Protein 6GZ0 (pdb70)

Nearest PDB structures (foldseek):
  6gz0-assembly1_A-2  TM=1.005E+00  e=2.098E-45  Escherichia coli K-12
  6gz1-assembly1_A-2  TM=9.541E-01  e=2.716E-40  Escherichia coli K-12
  6gz2-assembly1_A-2  TM=9.382E-01  e=2.750E-37  Escherichia coli K-12
  3oxn-assembly1_D  TM=7.421E-01  e=8.780E-12  Vibrio parahaemolyticus
  3oxn-assembly2_C  TM=7.406E-01  e=4.718E-11  Vibrio parahaemolyticus

Solvent-accessible surface area: 10429 Å² total; per-residue (Å²): 116,54,0,72,3,7,0,16,30,3,1,43,57,66,8,29,60,76,0,102,68,65,0,99,135,81,16,93,125,39,102,14,112,49,153,45,62,49,159,177,94,54,18,41,1,6,0,0,18,54,51,56,186,94,38,46,47,91,4,59,153,21,75,0,0,0,0,0,13,138,110,8,71,101,4,163,18,102,28,132,108,148,49,0,47,103,33,96,0,1,1,1,19,34,140,67,114,31,0,11,2,69,31,0,6,87,63,117,118,50,77,78,6,27,65,58,88,4,123,27,3,66,45,0,0,38,33,0,27,139,53,116,22,0,0,5,0,0,68,51,0,0,95,125,58,22,162,88,39,103,13,32,37,14,71,8,43,18,180,76,69,47,23,26,0,55,0,10,32,47,103,84,76,42,231,38,190,26,13,105,77,0,31,125,34,0,49,61,19,10,132,241

Sequence (192 aa):
RVFHLCVCCSPLDSILTSQIYNHIEQIAPNNIHVVMMFKSSSLNYQETEFVISYEDFHFTSVPLFKDEMVLVASKNHPTIKGPLLKHDVYNEQHAAVSLDRFASFSQPWYDTVDKQASIAYQGMAMMSVLSVVSQTHLVAIAPRWLAEEFAESLELQVLPLPLKQQNSRTCYLSSWHEAAGRDKGHQWMEEEQLVSICKR

Foldseek 3Di:
DEAEEAEAPPSCVPQVCLVVVVCCPPPVVYHYHYDHADPPFQRYKYKDLDDPDQPKDWQDKFFKWKKAALVQPPDDADDAQVCPLVAAAEAADCPGDPGVQPVQQPDPSSVVSYPYHDHGVVVRLLVRLVDGHMYMGTPVVCVVCCVVSRMDIHHNNDPPGMTIIIMHGDPDPDDDVVSVVVVVVSSVSSND

Organism: Escherichia coli (strain K12) (NCBI:txid83333)

B-factor: mean 32.69, std 16.87, range [12.58, 122.95]

InterPro domains:
  IPR000847 LysR, HTH, N-terminal domain [PF00126] (24-81)
  IPR000847 LysR, HTH, N-terminal domain [PR00039] (39-50)
  IPR000847 LysR, HTH, N-terminal domain [PR00039] (50-60)
  IPR000847 LysR, HTH, N-terminal domain [PR00039] (60-71)
  IPR000847 LysR, HTH, N-terminal domain [PS50931] (22-79)
  IPR005119 LysR, substrate-binding [PF03466] (132-309)
  IPR036388 Winged helix-like DNA-binding domain superfamily [G3DSA:1.10.10.10] (15-101)
  IPR036390 Winged helix DNA-binding domain superfamily [SSF46785] (19-98)
  IPR050389 LysR-type Transcriptional Regulators [PTHR30118] (16-313)

Radius of gyration: 18.2 Å; Cα contacts (8 Å, |Δi|>4): 366; chains: 1; bounding box: 45×36×48 Å

Secondary structure (DSSP, 8-state):
-EEEEEE-TTGGGTHHHHHHHHHHHH-TTSEEEEESS---GGGEEEEESS------EEEEEEEEEEEEETT-SS--SPPPGGGGGGS-EEEE-TTSTT-TTGGG--SHHHHTTEEEEESSHHHHHHHHHHSS-BEEEEHHHHHHHHHHHTEEEEE--SS--EEEEEEEE---SS--HHHHHHHHHHHHHHH-

Structure (mmCIF, N/CA/C/O backbone):
data_6GZ0
#
_entry.id   6GZ0
#
_cell.length_a   63.620
_cell.length_b   61.220
_cell.length_c   56.540
_cell.angle_alpha   90.00
_cell.angle_beta   106.24
_cell.angle_gamma   90.00
#
_symmetry.space_group_name_H-M   'C 1 2 1'
#
loop_
_entity.id
_entity.type
_entity.pdbx_description
1 polymer 'HTH-type transcriptional regulator LeuO'
2 non-polymer 'SULFATE ION'
3 non-polymer 'CHLORIDE ION'
4 water water
#
loop_
_atom_site.group_PDB
_atom_site.id
_atom_site.type_symbol
_atom_site.label_atom_id
_atom_site.label_alt_id
_atom_site.label_comp_id
_atom_site.label_asym_id
_atom_site.label_entity_id
_atom_site.label_seq_id
_atom_site.pdbx_PDB_ins_code
_atom_site.Cartn_x
_atom_site.Cartn_y
_atom_site.Cartn_z
_atom_site.occupancy
_atom_site.B_iso_or_equiv
_atom_site.auth_seq_id
_atom_site.auth_comp_id
_atom_site.auth_asym_id
_atom_site.auth_atom_id
_atom_site.pdbx_PDB_model_num
ATOM 1 N N . ARG A 1 5 ? -16.794 -134.477 24.927 1.00 43.28 112 ARG A N 1
ATOM 2 C CA . ARG A 1 5 ? -17.870 -135.385 24.558 1.00 43.21 112 ARG A CA 1
ATOM 3 C C . ARG A 1 5 ? -18.503 -134.992 23.229 1.00 33.35 112 ARG A C 1
ATOM 4 O O . ARG A 1 5 ? -18.579 -133.803 22.907 1.00 37.32 112 ARG A O 1
ATOM 24 N N . VAL A 1 6 ? -18.983 -135.981 22.471 1.00 35.75 113 VAL A N 1
ATOM 25 C CA . VAL A 1 6 ? -19.615 -135.751 21.171 1.00 30.10 113 VAL A CA 1
ATOM 26 C C . VAL A 1 6 ? -21.098 -136.087 21.259 1.00 31.56 113 VAL A C 1
ATOM 27 O O . VAL A 1 6 ? -21.472 -137.149 21.766 1.00 33.70 113 VAL A O 1
ATOM 40 N N . PHE A 1 7 ? -21.938 -135.188 20.760 1.00 25.12 114 PHE A N 1
ATOM 41 C CA . PHE A 1 7 ? -23.358 -135.433 20.600 1.00 23.71 114 PHE A CA 1
ATOM 42 C C . PHE A 1 7 ? -23.702 -135.433 19.120 1.00 23.12 114 PHE A C 1
ATOM 43 O O . PHE A 1 7 ? -23.207 -134.602 18.363 1.00 24.92 114 PHE A O 1
ATOM 60 N N . HIS A 1 8 ? -24.503 -136.393 18.708 1.00 21.91 115 HIS A N 1
ATOM 61 C CA . HIS A 1 8 ? -24.937 -136.494 17.319 1.00 20.74 115 HIS A CA 1
ATOM 62 C C . HIS A 1 8 ? -26.405 -136.099 17.241 1.00 20.99 115 HIS A C 1
ATOM 63 O O . HIS A 1 8 ? -27.286 -136.822 17.733 1.00 22.25 115 HIS A O 1
ATOM 77 N N . LEU A 1 9 ? -26.651 -134.929 16.680 1.00 20.21 116 LEU A N 1
ATOM 78 C CA . LEU A 1 9 ? -27.979 -134.366 16.574 1.00 17.52 116 LEU A CA 1
ATOM 79 C C . LEU A 1 9 ? -28.456 -134.497 15.143 1.00 18.40 116 LEU A C 1
ATOM 80 O O . LEU A 1 9 ? -27.699 -134.262 14.197 1.00 18.23 116 LEU A O 1
ATOM 96 N N . CYS A 1 10 ? -29.715 -134.861 14.991 1.00 17.09 117 CYS A N 1
ATOM 97 C CA . CYS A 1 10 ? -30.394 -134.833 13.707 1.00 17.81 117 CYS A CA 1
ATOM 98 C C . CYS A 1 10 ? -31.456 -133.760 13.812 1.00 17.11 117 CYS A C 1
ATOM 99 O O . CYS A 1 10 ? -32.386 -133.904 14.602 1.00 17.71 117 CYS A O 1
ATOM 107 N N . VAL A 1 11 ? -31.288 -132.678 13.091 1.00 15.90 118 VAL A N 1
ATOM 108 C CA . VAL A 1 11 ? -32.263 -131.589 13.052 1.00 14.64 118 VAL A CA 1
ATOM 109 C C . VAL A 1 11 ? -32.815 -131.644 11.643 1.00 16.18 118 VAL A C 1
ATOM 110 O O . VAL A 1 11 ? -32.165 -131.239 10.674 1.00 16.05 118 VAL A O 1
ATOM 123 N N . CYS A 1 12 ? -33.986 -132.247 11.492 1.00 15.58 119 CYS A N 1
ATOM 124 C CA A CYS A 1 12 ? -34.461 -132.632 10.173 0.80 16.99 119 CYS A CA 1
ATOM 125 C CA B CYS A 1 12 ? -34.467 -132.641 10.182 0.20 17.13 119 CYS A CA 1
ATOM 126 C C . CYS A 1 12 ? -34.860 -131.442 9.324 1.00 16.02 119 CYS A C 1
ATOM 127 O O . CYS A 1 12 ? -35.601 -130.564 9.776 1.00 17.78 119 CYS A O 1
ATOM 140 N N . SER A 1 13 ? -34.399 -131.439 8.076 1.00 15.55 120 SER A N 1
ATOM 141 C CA . SER A 1 13 ? -34.762 -130.393 7.143 1.00 16.27 120 SER A CA 1
ATOM 142 C C . SER A 1 13 ? -36.281 -130.258 7.080 1.00 16.58 120 SER A C 1
ATOM 143 O O . SER A 1 13 ? -36.981 -131.269 7.003 1.00 16.34 120 SER A O 1
ATOM 151 N N . PRO A 1 14 ? -36.841 -129.036 7.042 1.00 15.16 121 PRO A N 1
ATOM 152 C CA . PRO A 1 14 ? -36.166 -127.735 6.895 1.00 16.35 121 PRO A CA 1
ATOM 153 C C . PRO A 1 14 ? -35.781 -127.065 8.190 1.00 17.05 121 PRO A C 1
ATOM 154 O O . PRO A 1 14 ? -35.319 -125.915 8.171 1.00 15.20 121 PRO A O 1
ATOM 165 N N . LEU A 1 15 ? -35.940 -127.749 9.324 1.00 15.26 122 LEU A N 1
ATOM 166 C CA . LEU A 1 15 ? -35.695 -127.090 10.602 1.00 16.06 122 LEU A CA 1
ATOM 167 C C . LEU A 1 15 ? -34.221 -126.776 10.803 1.00 16.89 122 LEU A C 1
ATOM 168 O O . LEU A 1 15 ? -33.905 -125.913 11.627 1.00 16.40 122 LEU A O 1
ATOM 184 N N . ASP A 1 16 ? -33.326 -127.462 10.085 1.00 15.70 123 ASP A N 1
ATOM 185 C CA . ASP A 1 16 ? -31.901 -127.138 10.131 1.00 16.20 123 ASP A CA 1
ATOM 186 C C . ASP A 1 16 ? -31.624 -125.712 9.697 1.00 17.62 123 ASP A C 1
ATOM 187 O O . ASP A 1 16 ? -30.598 -125.157 10.091 1.00 20.76 123 ASP A O 1
ATOM 196 N N . SER A 1 17 ? -32.525 -125.091 8.937 1.00 15.85 124 SER A N 1
ATOM 197 C CA . SER A 1 17 ? -32.314 -123.710 8.518 1.00 17.47 124 SER A CA 1
ATOM 198 C C . SER A 1 17 ? -32.622 -122.667 9.591 1.00 19.60 124 SER A C 1
ATOM 199 O O . SER A 1 17 ? -32.404 -121.475 9.343 1.00 21.37 124 SER A O 1
ATOM 207 N N . ILE A 1 18 ? -33.114 -123.045 10.757 1.00 16.12 125 ILE A N 1
ATOM 208 C CA . ILE A 1 18 ? -33.293 -122.090 11.850 1.00 17.90 125 ILE A CA 1
ATOM 209 C C . ILE A 1 18 ? -32.664 -122.641 13.125 1.00 22.63 125 ILE A C 1
ATOM 210 O O . ILE A 1 18 ? -31.920 -121.930 13.811 1.00 25.21 125 ILE A O 1
ATOM 226 N N . LEU A 1 19 ? -32.891 -123.915 13.443 1.00 16.64 126 LEU A N 1
ATOM 227 C CA . LEU A 1 19 ? -32.455 -124.420 14.736 1.00 16.87 126 LEU A CA 1
ATOM 228 C C . LEU A 1 19 ? -31.010 -124.890 14.774 1.00 15.33 126 LEU A C 1
ATOM 229 O O . LEU A 1 19 ? -30.388 -124.792 15.838 1.00 17.65 126 LEU A O 1
ATOM 245 N N . THR A 1 20 ? -30.446 -125.393 13.664 1.00 15.35 127 THR A N 1
ATOM 246 C CA . THR A 1 20 ? -29.081 -125.908 13.727 1.00 14.62 127 THR A CA 1
ATOM 247 C C . THR A 1 20 ? -28.097 -124.821 14.153 1.00 16.88 127 THR A C 1
ATOM 248 O O . THR A 1 20 ? -27.271 -125.035 15.042 1.00 18.99 127 THR A O 1
ATOM 259 N N . SER A 1 21 ? -28.187 -123.648 13.558 1.00 16.77 128 SER A N 1
ATOM 260 C CA . SER A 1 21 ? -27.250 -122.596 13.929 1.00 17.36 128 SER A CA 1
ATOM 261 C C . SER A 1 21 ? -27.458 -122.153 15.374 1.00 20.37 128 SER A C 1
ATOM 262 O O . SER A 1 21 ? -26.483 -121.860 16.083 1.00 19.47 128 SER A O 1
ATOM 270 N N . GLN A 1 22 ? -28.713 -122.064 15.820 1.00 18.98 129 GLN A N 1
ATOM 271 C CA . GLN A 1 22 ? -28.967 -121.641 17.189 1.00 19.73 129 GLN A CA 1
ATOM 272 C C . GLN A 1 22 ? -28.337 -122.598 18.181 1.00 17.71 129 GLN A C 1
ATOM 273 O O . GLN A 1 22 ? -27.721 -122.166 19.169 1.00 22.43 129 GLN A O 1
ATOM 287 N N . ILE A 1 23 ? -28.465 -123.904 17.928 1.00 18.41 130 ILE A N 1
ATOM 288 C CA . ILE A 1 23 ? -27.884 -124.906 18.807 1.00 17.40 130 ILE A CA 1
ATOM 289 C C . ILE A 1 23 ? -26.367 -124.899 18.719 1.00 17.68 130 ILE A C 1
ATOM 290 O O . ILE A 1 23 ? -25.671 -124.867 19.735 1.00 19.88 130 ILE A O 1
ATOM 306 N N . TYR A 1 24 ? -25.832 -124.996 17.500 1.00 18.66 131 TYR A N 1
ATOM 307 C CA . TYR A 1 24 ? -24.387 -125.001 17.311 1.00 19.16 131 TYR A CA 1
ATOM 308 C C . TYR A 1 24 ? -23.730 -123.801 17.979 1.00 19.39 131 TYR A C 1
ATOM 309 O O . TYR A 1 24 ? -22.741 -123.936 18.698 1.00 21.15 131 TYR A O 1
ATOM 327 N N . ASN A 1 25 ? -24.267 -122.607 17.731 1.00 20.71 132 ASN A N 1
ATOM 328 C CA . ASN A 1 25 ? -23.647 -121.395 18.246 1.00 21.77 132 ASN A CA 1
ATOM 329 C C . ASN A 1 25 ? -23.725 -121.355 19.760 1.00 22.62 132 ASN A C 1
ATOM 330 O O . ASN A 1 25 ? -22.754 -120.980 20.420 1.00 25.32 132 ASN A O 1
ATOM 341 N N . HIS A 1 26 ? -24.886 -121.702 20.329 1.00 21.49 133 HIS A N 1
ATOM 342 C CA . HIS A 1 26 ? -25.030 -121.628 21.778 1.00 24.47 133 HIS A CA 1
ATOM 343 C C . HIS A 1 26 ? -24.101 -122.606 22.477 1.00 25.02 133 HIS A C 1
ATOM 344 O O . HIS A 1 26 ? -23.431 -122.235 23.442 1.00 26.99 133 HIS A O 1
ATOM 358 N N . ILE A 1 27 ? -24.006 -123.850 21.983 1.00 23.98 134 ILE A N 1
ATOM 359 C CA . ILE A 1 27 ? -23.110 -124.792 22.642 1.00 23.92 134 ILE A CA 1
ATOM 360 C C . ILE A 1 27 ? -21.652 -124.394 22.413 1.00 27.65 134 ILE A C 1
ATOM 361 O O . ILE A 1 27 ? -20.809 -124.562 23.301 1.00 28.08 134 ILE A O 1
ATOM 377 N N . GLU A 1 28 ? -21.330 -123.862 21.222 1.00 30.51 135 GLU A N 1
ATOM 378 C CA . GLU A 1 28 ? -19.983 -123.358 20.947 1.00 28.31 135 GLU A CA 1
ATOM 379 C C . GLU A 1 28 ? -19.577 -122.320 21.984 1.00 28.35 135 GLU A C 1
ATOM 380 O O . GLU A 1 28 ? -18.427 -122.288 22.447 1.00 32.91 135 GLU A O 1
ATOM 392 N N . GLN A 1 29 ? -20.518 -121.470 22.376 1.00 28.81 136 GLN A N 1
ATOM 393 C CA . GLN A 1 29 ? -20.219 -120.414 23.337 1.00 29.90 136 GLN A CA 1
ATOM 394 C C . GLN A 1 29 ? -20.113 -120.938 24.768 1.00 32.90 136 GLN A C 1
ATOM 395 O O . GLN A 1 29 ? -19.172 -120.591 25.488 1.00 38.58 136 GLN A O 1
ATOM 409 N N . ILE A 1 30 ? -21.086 -121.742 25.220 1.00 32.06 137 ILE A N 1
ATOM 410 C CA . ILE A 1 30 ? -21.140 -122.096 26.640 1.00 34.04 137 ILE A CA 1
ATOM 411 C C . ILE A 1 30 ? -20.378 -123.367 26.988 1.00 34.93 137 ILE A C 1
ATOM 412 O O . ILE A 1 30 ? -20.115 -123.607 28.171 1.00 36.70 137 ILE A O 1
ATOM 428 N N . ALA A 1 31 ? -20.048 -124.207 26.005 1.00 32.39 138 ALA A N 1
ATOM 429 C CA . ALA A 1 31 ? -19.346 -125.465 26.269 1.00 32.54 138 ALA A CA 1
ATOM 430 C C . ALA A 1 31 ? -18.460 -125.774 25.080 1.00 37.34 138 ALA A C 1
ATOM 431 O O . ALA A 1 31 ? -18.704 -126.719 24.323 1.00 31.88 138 ALA A O 1
ATOM 438 N N . PRO A 1 32 ? -17.423 -124.965 24.864 1.00 38.66 139 PRO A N 1
ATOM 439 C CA . PRO A 1 32 ? -16.574 -125.161 23.676 1.00 46.55 139 PRO A CA 1
ATOM 440 C C . PRO A 1 32 ? -15.934 -126.533 23.629 1.00 46.97 139 PRO A C 1
ATOM 441 O O . PRO A 1 32 ? -15.562 -126.993 22.541 1.00 46.88 139 PRO A O 1
ATOM 452 N N A ASN A 1 33 ? -15.804 -127.211 24.769 0.49 47.35 140 ASN A N 1
ATOM 453 N N B ASN A 1 33 ? -15.814 -127.195 24.784 0.51 47.39 140 ASN A N 1
ATOM 454 C CA A ASN A 1 33 ? -15.227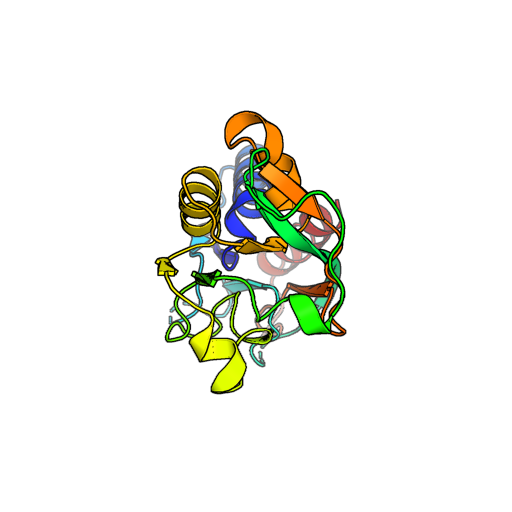 -128.546 24.810 0.49 52.98 140 ASN A CA 1
ATOM 455 C CA B ASN A 1 33 ? -15.269 -128.544 24.866 0.51 53.07 140 ASN A CA 1
ATOM 456 C C A ASN A 1 33 ? -16.204 -129.638 24.383 0.49 54.08 140 ASN A C 1
ATOM 457 C C B ASN A 1 33 ? -16.187 -129.579 24.228 0.51 54.10 140 ASN A C 1
ATOM 458 O O A ASN A 1 33 ? -15.792 -130.795 24.257 0.49 57.76 140 ASN A O 1
ATOM 459 O O B ASN A 1 33 ? -15.713 -130.621 23.762 0.51 57.62 140 ASN A O 1
ATOM 480 N N . ILE A 1 34 ? -17.484 -129.319 24.193 1.00 36.81 141 ILE A N 1
ATOM 481 C CA . ILE A 1 34 ? -18.458 -130.291 23.704 1.00 39.88 141 ILE A CA 1
ATOM 482 C C . ILE A 1 34 ? -18.576 -130.176 22.196 1.00 44.19 141 ILE A C 1
ATOM 483 O O . ILE A 1 34 ? -18.669 -129.071 21.644 1.00 43.12 141 ILE A O 1
ATOM 499 N N . HIS A 1 35 ? -18.587 -131.326 21.527 1.00 33.84 142 HIS A N 1
ATOM 500 C CA . HIS A 1 35 ? -18.592 -131.393 20.073 1.00 33.22 142 HIS A CA 1
ATOM 501 C C . HIS A 1 35 ? -19.971 -131.861 19.640 1.00 35.17 142 HIS A C 1
ATOM 502 O O . HIS A 1 35 ? -20.348 -133.013 19.880 1.00 32.77 142 HIS A O 1
ATOM 516 N N A VAL A 1 36 ? -20.738 -130.971 19.006 0.47 29.29 143 VAL A N 1
ATOM 517 N N B VAL A 1 36 ? -20.727 -130.961 19.047 0.53 29.36 143 VAL A N 1
ATOM 518 C CA A VAL A 1 36 ? -22.097 -131.285 18.566 0.47 23.92 143 VAL A CA 1
ATOM 519 C CA B VAL A 1 36 ? -22.025 -131.294 18.500 0.53 23.68 143 VAL A CA 1
ATOM 520 C C A VAL A 1 36 ? -22.105 -131.331 17.043 0.47 27.04 143 VAL A C 1
ATOM 521 C C B VAL A 1 36 ? -21.842 -131.479 17.007 0.53 28.25 143 VAL A C 1
ATOM 522 O O A VAL A 1 36 ? -21.903 -130.310 16.370 0.47 21.51 143 VAL A O 1
ATOM 523 O O B VAL A 1 36 ? -21.206 -130.645 16.344 0.53 21.38 143 VAL A O 1
ATOM 548 N N A MET A 1 37 ? -22.345 -132.524 16.507 0.47 22.25 144 MET A N 1
ATOM 549 N N B MET A 1 37 ? -22.343 -132.605 16.504 0.53 24.12 144 MET A N 1
ATOM 550 C CA A MET A 1 37 ? -22.304 -132.786 15.073 0.47 23.01 144 MET A CA 1
ATOM 551 C CA B MET A 1 37 ? -22.336 -132.956 15.089 0.53 23.96 144 MET A CA 1
ATOM 552 C C A MET A 1 37 ? -23.716 -133.032 14.569 0.47 19.74 144 MET A C 1
ATOM 553 C C B MET A 1 37 ? -23.780 -132.973 14.616 0.53 20.70 144 MET A C 1
ATOM 554 O O A MET A 1 37 ? -24.487 -133.769 15.187 0.47 22.34 144 MET A O 1
ATOM 555 O O B MET A 1 37 ? -24.672 -133.425 15.344 0.53 18.82 144 MET A O 1
ATOM 582 N N . PHE A 1 38 ? -24.023 -132.457 13.418 1.00 17.36 145 PHE A N 1
ATOM 583 C CA . PHE A 1 38 ? -25.375 -132.349 12.912 1.00 16.17 145 PHE A CA 1
ATOM 584 C C . PHE A 1 38 ? -25.563 -133.063 11.586 1.00 16.31 145 PHE A C 1
ATOM 585 O O . PHE A 1 38 ? -24.741 -132.922 10.682 1.00 17.20 145 PHE A O 1
ATOM 602 N N . LYS A 1 39 ? -26.672 -133.795 11.484 1.00 18.43 146 LYS A N 1
ATOM 603 C CA . LYS A 1 39 ? -27.240 -134.300 10.238 1.00 16.17 146 LYS A CA 1
ATOM 604 C C . LYS A 1 39 ? -28.643 -133.702 10.122 1.00 16.73 146 LYS A C 1
ATOM 605 O O . LYS A 1 39 ? -29.184 -133.166 11.094 1.00 17.37 146 LYS A O 1
ATOM 624 N N A SER A 1 40 ? -29.233 -133.822 8.932 0.83 16.45 147 SER A N 1
ATOM 625 N N B SER A 1 40 ? -29.218 -133.771 8.919 0.17 17.37 147 SER A N 1
ATOM 626 C CA A SER A 1 40 ? -30.469 -133.120 8.615 0.83 15.03 147 SER A CA 1
ATOM 627 C CA B SER A 1 40 ? -30.484 -133.104 8.625 0.17 16.28 147 SER A CA 1
ATOM 628 C C A SER A 1 40 ? -31.519 -134.059 8.048 0.83 16.70 147 SER A C 1
ATOM 629 C C B SER A 1 40 ? -31.546 -134.059 8.101 0.17 16.70 147 SER A C 1
ATOM 630 O O A SER A 1 40 ? -32.493 -133.592 7.443 0.83 19.76 147 SER A O 1
ATOM 631 O O B SER A 1 40 ? -32.573 -133.608 7.583 0.17 18.26 147 SER A O 1
ATOM 646 N N . SER A 1 41 ? -31.309 -135.362 8.201 1.00 18.89 148 SER A N 1
ATOM 647 C CA . SER A 1 41 ? -32.262 -136.386 7.810 1.00 26.26 148 SER A CA 1
ATOM 648 C C . SER A 1 41 ? -31.906 -137.604 8.653 1.00 25.80 148 SER A C 1
ATOM 649 O O . SER A 1 41 ? -30.735 -137.807 8.995 1.00 34.61 148 SER A O 1
ATOM 658 N N . LEU A 1 42 ? -32.894 -138.428 8.952 1.00 30.25 149 LEU A N 1
ATOM 659 C CA . LEU A 1 42 ? -32.651 -139.660 9.701 1.00 50.24 149 LEU A CA 1
ATOM 660 C C . LEU A 1 42 ? -32.535 -140.866 8.769 1.00 60.09 149 LEU A C 1
ATOM 661 O O . LEU A 1 42 ? -33.390 -141.064 7.899 1.00 50.52 149 LEU A O 1
ATOM 677 N N . ASN A 1 43 ? -31.504 -141.688 9.008 1.00 77.49 150 ASN A N 1
ATOM 678 C CA . ASN A 1 43 ? -31.166 -142.921 8.268 1.00 77.63 150 ASN A CA 1
ATOM 679 C C . ASN A 1 43 ? -30.185 -142.618 7.143 1.00 83.74 150 ASN A C 1
ATOM 680 O O . ASN A 1 43 ? -29.324 -143.442 6.823 1.00 89.34 150 ASN A O 1
ATOM 691 N N . TYR A 1 52 ? -24.339 -143.206 17.710 1.00 46.38 159 TYR A N 1
ATOM 692 C CA . TYR A 1 52 ? -24.486 -143.977 18.950 1.00 57.96 159 TYR A CA 1
ATOM 693 C C . TYR A 1 52 ? -25.654 -143.456 19.763 1.00 44.10 159 TYR A C 1
ATOM 694 O O . TYR A 1 52 ? -25.697 -142.279 20.080 1.00 36.88 159 TYR A O 1
ATOM 712 N N . GLN A 1 53 ? -26.557 -144.360 20.146 1.00 47.14 160 GLN A N 1
ATOM 713 C CA . GLN A 1 53 ? -27.900 -143.946 20.530 1.00 34.02 160 GLN A CA 1
ATOM 714 C C . GLN A 1 53 ? -27.888 -143.006 21.719 1.00 46.06 160 GLN A C 1
ATOM 715 O O . GLN A 1 53 ? -28.646 -142.024 21.746 1.00 38.73 160 GLN A O 1
ATOM 729 N N . GLU A 1 54 ? -27.040 -143.283 22.710 1.00 45.68 161 GLU A N 1
ATOM 730 C CA . GLU A 1 54 ? -27.039 -142.474 23.918 1.00 51.25 161 GLU A CA 1
ATOM 731 C C . GLU A 1 54 ? -26.441 -141.094 23.700 1.00 46.86 161 GLU A C 1
ATOM 732 O O . GLU A 1 54 ? -26.505 -140.265 24.608 1.00 47.46 161 GLU A O 1
ATOM 744 N N . THR A 1 55 ? -25.869 -140.818 22.531 1.00 37.88 162 THR A N 1
ATOM 745 C CA . THR A 1 55 ? -25.441 -139.469 22.199 1.00 38.80 162 THR A CA 1
ATOM 746 C C . THR A 1 55 ? -26.386 -138.780 21.237 1.00 32.06 162 THR A C 1
ATOM 747 O O . THR A 1 55 ? -26.053 -137.694 20.759 1.00 32.27 162 THR A O 1
ATOM 758 N N . GLU A 1 56 ? -27.568 -139.356 20.978 1.00 35.06 163 GLU A N 1
ATOM 759 C CA . GLU A 1 56 ? -28.437 -138.925 19.891 1.00 27.01 163 GLU A CA 1
ATOM 760 C C . GLU A 1 56 ? -29.669 -138.153 20.379 1.00 21.60 163 GLU A C 1
ATOM 761 O O . GLU A 1 56 ? -30.321 -138.502 21.367 1.00 24.19 163 GLU A O 1
ATOM 773 N N . PHE A 1 57 ? -29.959 -137.092 19.643 1.00 23.78 164 PHE A N 1
ATOM 774 C CA . PHE A 1 57 ? -31.161 -136.282 19.770 1.00 21.84 164 PHE A CA 1
ATOM 775 C C . PHE A 1 57 ? -31.682 -136.029 18.372 1.00 20.46 164 PHE A C 1
ATOM 776 O O . PHE A 1 57 ? -30.892 -135.766 17.461 1.00 19.78 164 PHE A O 1
ATOM 793 N N . VAL A 1 58 ? -32.996 -136.101 18.207 1.00 19.12 165 VAL A N 1
ATOM 794 C CA . VAL A 1 58 ? -33.646 -135.789 16.941 1.00 16.55 165 VAL A CA 1
ATOM 795 C C . VAL A 1 58 ? -34.645 -134.674 17.160 1.00 16.00 165 VAL A C 1
ATOM 796 O O . VAL A 1 58 ? -35.438 -134.727 18.104 1.00 16.69 165 VAL A O 1
ATOM 809 N N . ILE A 1 59 ? -34.635 -133.700 16.266 1.00 15.47 166 ILE A N 1
ATOM 810 C CA . ILE A 1 59 ? -35.591 -132.593 16.265 1.00 14.72 166 ILE A CA 1
ATOM 811 C C . ILE A 1 59 ? -36.232 -132.624 14.898 1.00 16.17 166 ILE A C 1
ATOM 812 O O . ILE A 1 59 ? -35.530 -132.532 13.892 1.00 17.43 166 ILE A O 1
ATOM 828 N N . SER A 1 60 ? -37.539 -132.788 14.850 1.00 16.41 167 SER A N 1
ATOM 829 C CA . SER A 1 60 ? -38.202 -133.054 13.579 1.00 16.20 167 SER A CA 1
ATOM 830 C C . SER A 1 60 ? -39.678 -132.719 13.663 1.00 17.99 167 SER A C 1
ATOM 831 O O . SER A 1 60 ? -40.259 -132.617 14.753 1.00 18.84 167 SER A O 1
ATOM 839 N N . TYR A 1 61 ? -40.308 -132.605 12.493 1.00 20.37 168 TYR A N 1
ATOM 840 C CA . TYR A 1 61 ? -41.763 -132.494 12.440 1.00 20.20 168 TYR A CA 1
ATOM 841 C C . TYR A 1 61 ? -42.452 -133.850 12.495 1.00 23.17 168 TYR A C 1
ATOM 842 O O . TYR A 1 61 ? -43.682 -133.923 12.424 1.00 28.19 168 TYR A O 1
ATOM 860 N N . GLU A 1 62 ? -41.693 -134.928 12.546 1.00 25.93 169 GLU A N 1
ATOM 861 C CA . GLU A 1 62 ? -42.223 -136.270 12.693 1.00 29.96 169 GLU A CA 1
ATOM 862 C C . GLU A 1 62 ? -41.988 -136.727 14.125 1.00 30.25 169 GLU A C 1
ATOM 863 O O . GLU A 1 62 ? -41.100 -136.227 14.816 1.00 44.89 169 GLU A O 1
ATOM 875 N N . ASP A 1 63 ? -42.790 -137.682 14.579 1.00 34.87 170 ASP A N 1
ATOM 876 C CA . ASP A 1 63 ? -42.340 -138.584 15.632 1.00 35.34 170 ASP A CA 1
ATOM 877 C C . ASP A 1 63 ? -41.984 -139.891 14.946 1.00 37.41 170 ASP A C 1
ATOM 878 O O . ASP A 1 63 ? -42.849 -140.520 14.329 1.00 44.28 170 ASP A O 1
ATOM 887 N N . PHE A 1 64 ? -40.706 -140.274 15.025 1.00 32.06 171 PHE A N 1
ATOM 888 C CA . PHE A 1 64 ? -40.172 -141.447 14.349 1.00 32.27 171 PHE A CA 1
ATOM 889 C C . PHE A 1 64 ? -40.429 -142.759 15.096 1.00 46.54 171 PHE A C 1
ATOM 890 O O . PHE A 1 64 ? -40.272 -143.832 14.503 1.00 34.47 171 PHE A O 1
ATOM 907 N N . HIS A 1 65 ? -40.816 -142.718 16.369 1.00 48.31 172 HIS A N 1
ATOM 908 C CA . HIS A 1 65 ? -41.122 -143.944 17.118 1.00 42.89 172 HIS A CA 1
ATOM 909 C C . HIS A 1 65 ? -39.995 -144.975 17.056 1.00 52.14 172 HIS A C 1
ATOM 910 O O . HIS A 1 65 ? -38.843 -144.677 17.382 1.00 60.07 172 HIS A O 1
ATOM 924 N N . PHE A 1 69 ? -36.827 -144.539 22.381 1.00 56.29 176 PHE A N 1
ATOM 925 C CA . PHE A 1 69 ? -36.662 -143.087 22.334 1.00 58.58 176 PHE A CA 1
ATOM 926 C C . PHE A 1 69 ? -37.902 -142.374 22.901 1.00 46.51 176 PHE A C 1
ATOM 927 O O . PHE A 1 69 ? -39.007 -142.909 22.819 1.00 40.00 176 PHE A O 1
ATOM 943 N N . THR A 1 70 ? -37.693 -141.170 23.463 1.00 38.48 177 THR A N 1
ATOM 944 C CA . THR A 1 70 ? -38.741 -140.291 23.989 1.00 38.27 177 THR A CA 1
ATOM 945 C C . THR A 1 70 ? -39.342 -139.419 22.873 1.00 34.41 177 THR A C 1
ATOM 946 O O . THR A 1 70 ? -38.891 -139.466 21.727 1.00 39.01 177 THR A O 1
ATOM 957 N N . SER A 1 71 ? -40.352 -138.585 23.203 1.00 30.74 178 SER A N 1
ATOM 958 C CA . SER A 1 71 ? -40.918 -137.631 22.243 1.00 29.33 178 SER A CA 1
ATOM 959 C C . SER A 1 71 ? -41.617 -136.476 22.955 1.00 38.72 178 SER A C 1
ATOM 960 O O . SER A 1 71 ? -42.653 -136.675 23.605 1.00 36.19 178 SER A O 1
ATOM 968 N N . VAL A 1 72 ? -41.057 -135.280 22.820 1.00 28.59 179 VAL A N 1
ATOM 969 C CA . VAL A 1 72 ? -41.500 -134.066 23.495 1.00 28.67 179 VAL A CA 1
ATOM 970 C C . VAL A 1 72 ? -42.022 -133.095 22.441 1.00 27.36 179 VAL A C 1
ATOM 971 O O . VAL A 1 72 ? -41.224 -132.538 21.675 1.00 26.47 179 VAL A O 1
ATOM 984 N N . PRO A 1 73 ? -43.320 -132.785 22.412 1.00 27.31 180 PRO A N 1
ATOM 985 C CA . PRO A 1 73 ? -43.819 -131.750 21.493 1.00 27.44 180 PRO A CA 1
ATOM 986 C C . PRO A 1 73 ? -43.463 -130.364 22.012 1.00 29.04 180 PRO A C 1
ATOM 987 O O . PRO A 1 73 ? -43.769 -130.016 23.159 1.00 32.90 180 PRO A O 1
ATOM 998 N N . LEU A 1 74 ? -42.803 -129.582 21.172 1.00 25.26 181 LEU A N 1
ATOM 999 C CA . LEU A 1 74 ? -42.200 -128.304 21.541 1.00 28.75 181 LEU A CA 1
ATOM 1000 C C . LEU A 1 74 ? -43.011 -127.102 21.106 1.00 35.68 181 LEU A C 1
ATOM 1001 O O . LEU A 1 74 ? -43.147 -126.143 21.869 1.00 33.52 181 LEU A O 1
ATOM 1017 N N . PHE A 1 75 ? -43.501 -127.111 19.875 1.00 28.68 182 PHE A N 1
ATOM 1018 C CA . PHE A 1 75 ? -44.239 -125.995 19.310 1.00 26.81 182 PHE A CA 1
ATOM 1019 C C . PHE A 1 75 ? -44.889 -126.466 18.018 1.00 31.61 182 PHE A C 1
ATOM 1020 O O . PHE A 1 75 ? -44.554 -127.527 17.465 1.00 25.04 182 PHE A O 1
ATOM 1037 N N . LYS A 1 76 ? -45.842 -125.673 17.554 1.00 30.61 183 LYS A N 1
ATOM 1038 C CA . LYS A 1 76 ? -46.494 -125.927 16.286 1.00 28.84 183 LYS A CA 1
ATOM 1039 C C . LYS A 1 76 ? -46.180 -124.771 15.364 1.00 30.01 183 LYS A C 1
ATOM 1040 O O . LYS A 1 76 ? -46.123 -123.611 15.791 1.00 30.21 183 LYS A O 1
ATOM 1059 N N . ASP A 1 77 ? -45.944 -125.106 14.107 1.00 21.51 184 ASP A N 1
ATOM 1060 C CA . ASP A 1 77 ? -45.595 -124.136 13.095 1.00 21.72 184 ASP A CA 1
ATOM 1061 C C . ASP A 1 77 ? -46.699 -124.095 12.069 1.00 19.61 184 ASP A C 1
ATOM 1062 O O . ASP A 1 77 ? -47.112 -125.147 11.562 1.00 20.90 184 ASP A O 1
ATOM 1071 N N . GLU A 1 78 ? -47.131 -122.892 11.733 1.00 20.31 185 GLU A N 1
ATOM 1072 C CA . GLU A 1 78 ? -48.081 -122.728 10.656 1.00 18.11 185 GLU A CA 1
ATOM 1073 C C . GLU A 1 78 ? -47.401 -123.010 9.327 1.00 18.86 185 GLU A C 1
ATOM 1074 O O . GLU A 1 78 ? -46.254 -122.625 9.099 1.00 20.72 185 GLU A O 1
ATOM 1086 N N . MET A 1 79 ? -48.112 -123.688 8.454 1.00 17.27 186 MET A N 1
ATOM 1087 C CA . MET A 1 79 ? -47.674 -123.903 7.091 1.00 16.37 186 MET A CA 1
ATOM 1088 C C . MET A 1 79 ? -48.490 -122.999 6.179 1.00 20.66 186 MET A C 1
ATOM 1089 O O . MET A 1 79 ? -49.686 -122.787 6.397 1.00 20.75 186 MET A O 1
ATOM 1103 N N . VAL A 1 80 ? -47.839 -122.503 5.136 1.00 18.16 187 VAL A N 1
ATOM 1104 C CA . VAL A 1 80 ? -48.394 -121.513 4.231 1.00 17.20 187 VAL A CA 1
ATOM 1105 C C . VAL A 1 80 ? -48.161 -121.943 2.790 1.00 17.02 187 VAL A C 1
ATOM 1106 O O . VAL A 1 80 ? -47.362 -122.838 2.491 1.00 17.66 187 VAL A O 1
ATOM 1119 N N . LEU A 1 81 ? -48.845 -121.257 1.879 1.00 16.09 188 LEU A N 1
ATOM 1120 C CA . LEU A 1 81 ? -48.626 -121.376 0.447 1.00 17.14 188 LEU A CA 1
ATOM 1121 C C . LEU A 1 81 ? -47.735 -120.235 -0.012 1.00 19.21 188 LEU A C 1
ATOM 1122 O O . LEU A 1 81 ? -47.922 -119.091 0.411 1.00 20.54 188 LEU A O 1
ATOM 1138 N N . VAL A 1 82 ? -46.751 -120.555 -0.851 1.00 16.60 189 VAL A N 1
ATOM 1139 C CA . VAL A 1 82 ? -45.843 -119.551 -1.382 1.00 16.15 189 VAL A CA 1
ATOM 1140 C C . VAL A 1 82 ? -45.924 -119.560 -2.899 1.00 18.87 189 VAL A C 1
ATOM 1141 O O . VAL A 1 82 ? -46.140 -120.592 -3.530 1.00 18.49 189 VAL A O 1
ATOM 1154 N N . ALA A 1 83 ? -45.767 -118.373 -3.484 1.00 18.11 190 ALA A N 1
ATOM 1155 C CA . ALA A 1 83 ? -45.713 -118.192 -4.928 1.00 17.27 190 ALA A CA 1
ATOM 1156 C C . ALA A 1 83 ? -44.861 -116.964 -5.220 1.00 18.37 190 ALA A C 1
ATOM 1157 O O . ALA A 1 83 ? -44.594 -116.161 -4.334 1.00 18.89 190 ALA A O 1
ATOM 1164 N N . SER A 1 84 ? -44.416 -116.829 -6.469 1.00 17.94 191 SER A N 1
ATOM 1165 C CA . SER A 1 84 ? -43.727 -115.607 -6.870 1.00 17.90 191 SER A CA 1
ATOM 1166 C C . SER A 1 84 ? -44.622 -114.404 -6.606 1.00 20.47 191 SER A C 1
ATOM 1167 O O . SER A 1 84 ? -45.830 -114.479 -6.805 1.00 22.39 191 SER A O 1
ATOM 1175 N N . LYS A 1 85 ? -44.008 -113.284 -6.183 1.00 20.47 192 LYS A N 1
ATOM 1176 C CA . LYS A 1 85 ? -44.739 -112.022 -5.993 1.00 22.28 192 LYS A CA 1
ATOM 1177 C C . LYS A 1 85 ? -45.434 -111.569 -7.257 1.00 30.29 192 LYS A C 1
ATOM 1178 O O . LYS A 1 85 ? -46.497 -110.945 -7.188 1.00 31.62 192 LYS A O 1
ATOM 1197 N N . ASN A 1 86 ? -44.835 -111.834 -8.410 1.00 28.57 193 ASN A N 1
ATOM 1198 C CA . ASN A 1 86 ? -45.366 -111.403 -9.696 1.00 38.22 193 ASN A CA 1
ATOM 1199 C C . ASN A 1 86 ? -46.024 -112.557 -10.432 1.00 38.95 193 ASN A C 1
ATOM 1200 O O . ASN A 1 86 ? -45.911 -112.684 -11.653 1.00 39.47 193 ASN A O 1
ATOM 1211 N N . HIS A 1 87 ? -46.708 -113.416 -9.686 1.00 30.04 194 HIS A N 1
ATOM 1212 C CA . HIS A 1 87 ? -47.418 -114.536 -10.276 1.00 29.03 194 HIS A CA 1
ATOM 1213 C C . HIS A 1 87 ? -48.492 -114.030 -11.227 1.00 27.75 194 HIS A C 1
ATOM 1214 O O . HIS A 1 87 ? -49.208 -113.081 -10.892 1.00 31.90 194 HIS A O 1
ATOM 1228 N N . PRO A 1 88 ? -48.672 -114.663 -12.391 1.00 28.93 195 PRO A N 1
ATOM 1229 C CA . PRO A 1 88 ? -49.628 -114.112 -13.353 1.00 30.67 195 PRO A CA 1
ATOM 1230 C C . PRO A 1 88 ? -51.061 -114.209 -12.897 1.00 22.28 195 PRO A C 1
ATOM 1231 O O . PRO A 1 88 ? -51.846 -113.328 -13.265 1.00 28.65 195 PRO A O 1
ATOM 1242 N N . THR A 1 89 ? -51.436 -115.229 -12.115 1.00 25.78 196 THR A N 1
ATOM 1243 C CA . THR A 1 89 ? -52.825 -115.384 -11.706 1.00 30.71 196 THR A CA 1
ATOM 1244 C C . THR A 1 89 ? -53.076 -115.340 -10.202 1.00 26.71 196 THR A C 1
ATOM 1245 O O . THR A 1 89 ? -54.159 -114.881 -9.816 1.00 28.51 196 THR A O 1
ATOM 1256 N N . ILE A 1 90 ? -52.118 -115.726 -9.358 1.00 24.00 197 ILE A N 1
ATOM 1257 C CA . ILE A 1 90 ? -52.288 -115.764 -7.904 1.00 20.36 197 ILE A CA 1
ATOM 1258 C C . ILE A 1 90 ? -52.062 -114.356 -7.347 1.00 23.88 197 ILE A C 1
ATOM 1259 O O . ILE A 1 90 ? -50.948 -113.840 -7.401 1.00 23.58 197 ILE A O 1
ATOM 1275 N N . LYS A 1 91 ? -53.122 -113.723 -6.818 1.00 23.38 198 LYS A N 1
ATOM 1276 C CA . LYS A 1 91 ? -53.032 -112.346 -6.327 1.00 25.21 198 LYS A CA 1
ATOM 1277 C C . LYS A 1 91 ? -53.658 -112.232 -4.947 1.00 21.09 198 LYS A C 1
ATOM 1278 O O . LYS A 1 91 ? -54.083 -111.177 -4.520 1.00 22.70 198 LYS A O 1
ATOM 1297 N N . GLY A 1 92 ? -53.663 -113.321 -4.217 1.00 22.14 199 GLY A N 1
ATOM 1298 C CA . GLY A 1 92 ? -54.279 -113.342 -2.931 1.00 24.82 199 GLY A CA 1
ATOM 1299 C C . GLY A 1 92 ? -54.629 -114.766 -2.585 1.00 29.64 199 GLY A C 1
ATOM 1300 O O . GLY A 1 92 ? -54.324 -115.708 -3.320 1.00 26.99 199 GLY A O 1
ATOM 1304 N N . PRO A 1 93 ? -55.290 -114.937 -1.460 1.00 31.95 200 PRO A N 1
ATOM 1305 C CA . PRO A 1 93 ? -55.582 -116.286 -0.976 1.00 32.20 200 PRO A CA 1
ATOM 1306 C C . PRO A 1 93 ? -56.406 -117.105 -1.963 1.00 29.41 200 PRO A C 1
ATOM 1307 O O . PRO A 1 93 ? -57.195 -116.582 -2.753 1.00 33.02 200 PRO A O 1
ATOM 1318 N N . LEU A 1 94 ? -56.159 -118.415 -1.936 1.00 27.91 201 LEU A N 1
ATOM 1319 C CA . LEU A 1 94 ? -56.818 -119.404 -2.777 1.00 26.75 201 LEU A CA 1
ATOM 1320 C C . LEU A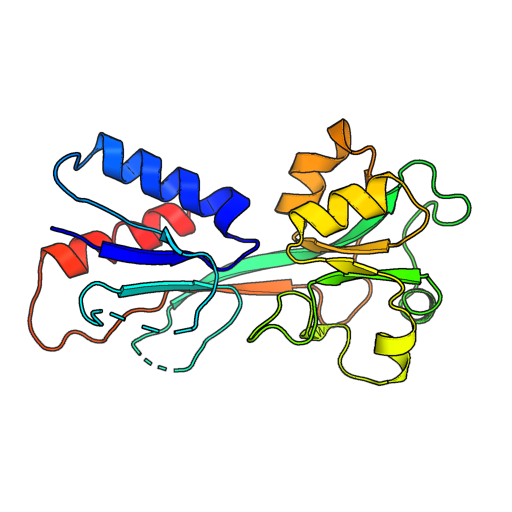 1 94 ? -57.906 -120.148 -2.004 1.00 31.33 201 LEU A C 1
ATOM 1321 O O . LEU A 1 94 ? -57.898 -120.215 -0.774 1.00 30.83 201 LEU A O 1
ATOM 1337 N N . LEU A 1 95 ? -58.855 -120.701 -2.747 1.00 28.17 202 LEU A N 1
ATOM 1338 C CA . LEU A 1 95 ? -59.782 -121.639 -2.144 1.00 27.91 202 LEU A CA 1
ATOM 1339 C C . LEU A 1 95 ? -59.140 -123.014 -2.082 1.00 28.04 202 LEU A C 1
ATOM 1340 O O . LEU A 1 95 ? -58.237 -123.351 -2.856 1.00 26.71 202 LEU A O 1
ATOM 1356 N N . LYS A 1 96 ? -59.627 -123.819 -1.148 1.00 26.90 203 LYS A N 1
ATOM 1357 C CA . LYS A 1 96 ? -59.097 -125.160 -0.991 1.00 26.50 203 LYS A CA 1
ATOM 1358 C C . LYS A 1 96 ? -59.069 -125.901 -2.321 1.00 25.22 203 LYS A C 1
ATOM 1359 O O . LYS A 1 96 ? -58.077 -126.558 -2.647 1.00 27.60 203 LYS A O 1
ATOM 1378 N N . HIS A 1 97 ? -60.148 -125.808 -3.095 1.00 30.18 204 HIS A N 1
ATOM 1379 C CA . HIS A 1 97 ? -60.226 -126.539 -4.351 1.00 41.68 204 HIS A CA 1
ATOM 1380 C C . HIS A 1 97 ? -59.260 -126.004 -5.396 1.00 30.70 204 HIS A C 1
ATOM 1381 O O . HIS A 1 97 ? -58.946 -126.724 -6.350 1.00 42.38 204 HIS A O 1
ATOM 1395 N N . ASP A 1 98 ? -58.792 -124.768 -5.247 1.00 26.48 205 ASP A N 1
ATOM 1396 C CA . ASP A 1 98 ? -57.865 -124.201 -6.204 1.00 29.54 205 ASP A CA 1
ATOM 1397 C C . ASP A 1 98 ? -56.453 -124.746 -6.044 1.00 23.83 205 ASP A C 1
ATOM 1398 O O . ASP A 1 98 ? -55.686 -124.695 -7.002 1.00 25.42 205 ASP A O 1
ATOM 1407 N N . VAL A 1 99 ? -56.097 -125.262 -4.865 1.00 23.25 206 VAL A N 1
ATOM 1408 C CA . VAL A 1 99 ? -54.688 -125.462 -4.543 1.00 21.82 206 VAL A CA 1
ATOM 1409 C C . VAL A 1 99 ? -54.023 -126.392 -5.544 1.00 21.41 206 VAL A C 1
ATOM 1410 O O . VAL A 1 99 ? -52.923 -126.104 -6.040 1.00 18.13 206 VAL A O 1
ATOM 1423 N N . TYR A 1 100 ? -54.641 -127.547 -5.807 1.00 22.71 207 TYR A N 1
ATOM 1424 C CA . TYR A 1 100 ? -53.994 -128.555 -6.629 1.00 21.13 207 TYR A CA 1
ATOM 1425 C C . TYR A 1 100 ? -54.325 -128.378 -8.101 1.00 21.59 207 TYR A C 1
ATOM 1426 O O . TYR A 1 100 ? -53.996 -129.245 -8.910 1.00 23.88 207 TYR A O 1
ATOM 1444 N N . ASN A 1 101 ? -54.930 -127.254 -8.464 1.00 22.44 208 ASN A N 1
ATOM 1445 C CA . ASN A 1 101 ? -55.002 -126.831 -9.853 1.00 20.39 208 ASN A CA 1
ATOM 1446 C C . ASN A 1 101 ? -53.815 -125.975 -10.263 1.00 22.27 208 ASN A C 1
ATOM 1447 O O . ASN A 1 101 ? -53.680 -125.661 -11.446 1.00 25.60 208 ASN A O 1
ATOM 1458 N N . GLU A 1 102 ? -52.983 -125.562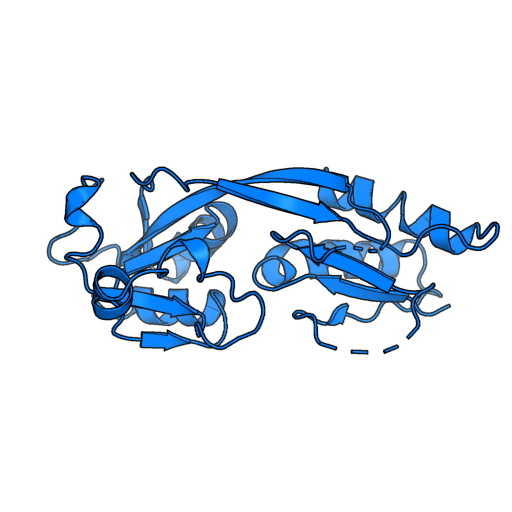 -9.315 1.00 19.02 209 GLU A N 1
ATOM 1459 C CA . GLU A 1 102 ? -51.708 -124.930 -9.607 1.00 17.49 209 GLU A CA 1
ATOM 1460 C C . GLU A 1 102 ? -50.651 -126.001 -9.879 1.00 17.50 209 GLU A C 1
ATOM 1461 O O . GLU A 1 102 ? -50.874 -127.203 -9.677 1.00 19.35 209 GLU A O 1
ATOM 1473 N N . GLN A 1 103 ? -49.511 -125.568 -10.394 1.00 18.20 210 GLN A N 1
ATOM 1474 C CA . GLN A 1 103 ? -48.369 -126.462 -10.594 1.00 16.65 210 GLN A CA 1
ATOM 1475 C C . GLN A 1 103 ? -47.463 -126.296 -9.390 1.00 13.78 210 GLN A C 1
ATOM 1476 O O . GLN A 1 103 ? -47.168 -125.162 -8.988 1.00 16.20 210 GLN A O 1
ATOM 1490 N N . HIS A 1 104 ? -47.025 -127.413 -8.808 1.00 14.34 211 HIS A N 1
ATOM 1491 C CA . HIS A 1 104 ? -46.342 -127.421 -7.526 1.00 15.75 211 HIS A CA 1
ATOM 1492 C C . HIS A 1 104 ? -44.868 -127.803 -7.604 1.00 15.69 211 HIS A C 1
ATOM 1493 O O . HIS A 1 104 ? -44.422 -128.584 -8.446 1.00 15.61 211 HIS A O 1
ATOM 1507 N N . ALA A 1 105 ? -44.112 -127.210 -6.696 1.00 13.85 212 ALA A N 1
ATOM 1508 C CA . ALA A 1 105 ? -42.747 -127.583 -6.375 1.00 13.38 212 ALA A CA 1
ATOM 1509 C C . ALA A 1 105 ? -42.762 -128.181 -4.977 1.00 13.67 212 ALA A C 1
ATOM 1510 O O . ALA A 1 105 ? -43.350 -127.594 -4.072 1.00 14.71 212 ALA A O 1
ATOM 1517 N N . ALA A 1 106 ? -42.073 -129.300 -4.791 1.00 14.43 213 ALA A N 1
ATOM 1518 C CA . ALA A 1 106 ? -42.113 -130.008 -3.522 1.00 13.79 213 ALA A CA 1
ATOM 1519 C C . ALA A 1 106 ? -40.775 -130.655 -3.248 1.00 13.83 213 ALA A C 1
ATOM 1520 O O . ALA A 1 106 ? -39.943 -130.797 -4.139 1.00 14.25 213 ALA A O 1
ATOM 1527 N N . VAL A 1 107 ? -40.585 -131.114 -2.027 1.00 13.71 214 VAL A N 1
ATOM 1528 C CA . VAL A 1 107 ? -39.404 -131.901 -1.698 1.00 14.63 214 VAL A CA 1
ATOM 1529 C C . VAL A 1 107 ? -39.649 -133.327 -2.125 1.00 16.13 21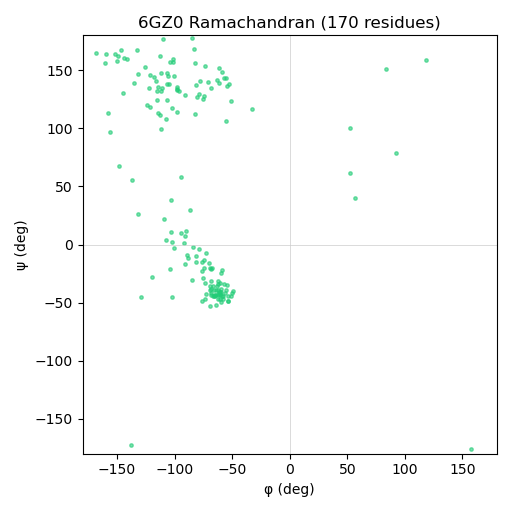4 VAL A C 1
ATOM 1530 O O . VAL A 1 107 ? -40.702 -133.906 -1.805 1.00 17.44 214 VAL A O 1
ATOM 1543 N N . SER A 1 108 ? -38.620 -133.936 -2.739 1.00 15.65 215 SER A N 1
ATOM 1544 C CA . SER A 1 108 ? -38.623 -135.323 -3.172 1.00 16.23 215 SER A CA 1
ATOM 1545 C C . SER A 1 108 ? -39.442 -136.239 -2.280 1.00 15.11 215 SER A C 1
ATOM 1546 O O . SER A 1 108 ? -39.120 -136.469 -1.116 1.00 19.57 215 SER A O 1
ATOM 1554 N N . LEU A 1 109 ? -40.479 -136.804 -2.871 1.00 16.63 216 LEU A N 1
ATOM 1555 C CA . LEU A 1 109 ? -41.408 -137.604 -2.102 1.00 19.38 216 LEU A CA 1
ATOM 1556 C C . LEU A 1 109 ? -40.840 -138.953 -1.744 1.00 20.56 216 LEU A C 1
ATOM 1557 O O . LEU A 1 109 ? -41.343 -139.589 -0.807 1.00 22.88 216 LEU A O 1
ATOM 1574 N N . ASP A 1 110 ? -39.821 -139.405 -2.464 1.00 21.12 217 ASP A N 1
ATOM 1575 C CA . ASP A 1 110 ? -39.220 -140.701 -2.167 1.00 23.90 217 ASP A CA 1
ATOM 1576 C C . ASP A 1 110 ? -38.325 -140.668 -0.938 1.00 23.55 217 ASP A C 1
ATOM 1577 O O . ASP A 1 110 ? -37.959 -141.725 -0.419 1.00 28.36 217 ASP A O 1
ATOM 1586 N N . ARG A 1 111 ? -37.948 -139.488 -0.481 1.00 22.49 218 ARG A N 1
ATOM 1587 C CA . ARG A 1 111 ? -37.097 -139.396 0.692 1.00 20.68 218 ARG A CA 1
ATOM 1588 C C . ARG A 1 111 ? -37.877 -139.854 1.918 1.00 19.79 218 ARG A C 1
ATOM 1589 O O . ARG A 1 111 ? -39.044 -139.480 2.093 1.00 21.88 218 ARG A O 1
ATOM 1610 N N . PHE A 1 112 ? -37.246 -140.684 2.733 1.00 20.33 219 PHE A N 1
ATOM 1611 C CA . PHE A 1 112 ? -37.811 -141.053 4.027 1.00 19.74 219 PHE A CA 1
ATOM 1612 C C . PHE A 1 112 ? -38.210 -139.808 4.803 1.00 22.93 219 PHE A C 1
ATOM 1613 O O . PHE A 1 112 ? -37.395 -138.899 5.024 1.00 20.93 219 PHE A O 1
ATOM 1630 N N . ALA A 1 113 ? -39.480 -139.749 5.185 1.00 17.13 220 ALA A N 1
ATOM 1631 C CA . ALA A 1 113 ? -40.018 -138.637 5.981 1.00 18.17 220 ALA A CA 1
ATOM 1632 C C . ALA A 1 113 ? -39.796 -137.292 5.284 1.00 17.78 220 ALA A C 1
ATOM 1633 O O . ALA A 1 113 ? -39.516 -136.280 5.932 1.00 20.41 220 ALA A O 1
ATOM 1640 N N . SER A 1 114 ? -39.965 -137.260 3.961 1.00 16.72 221 SER A N 1
ATOM 1641 C CA . SER A 1 114 ? -39.863 -136.005 3.223 1.00 17.89 221 SER A CA 1
ATOM 1642 C C . SER A 1 114 ? -40.805 -134.972 3.807 1.00 15.76 221 SER A C 1
ATOM 1643 O O . SER A 1 114 ? -41.959 -135.271 4.107 1.00 17.79 221 SER A O 1
ATOM 1651 N N . PHE A 1 115 ? -40.318 -133.741 3.961 1.00 13.09 222 PHE A N 1
ATOM 1652 C CA . PHE A 1 115 ? -41.159 -132.666 4.476 1.00 14.90 222 PHE A CA 1
ATOM 1653 C C . PHE A 1 115 ? -42.505 -132.575 3.763 1.00 16.08 222 PHE A C 1
ATOM 1654 O O . PHE A 1 115 ? -43.538 -132.288 4.391 1.00 15.40 222 PHE A O 1
ATOM 1671 N N . SER A 1 116 ? -42.518 -132.758 2.447 1.00 14.62 223 SER A N 1
ATOM 1672 C CA . SER A 1 116 ? -43.709 -132.478 1.660 1.00 14.06 223 SER A CA 1
ATOM 1673 C C . SER A 1 116 ? -44.729 -133.612 1.686 1.00 15.01 223 SER A C 1
ATOM 1674 O O . SER A 1 116 ? -45.847 -133.414 1.216 1.00 17.28 223 SER A O 1
ATOM 1682 N N . GLN A 1 117 ? -44.380 -134.784 2.214 1.00 17.39 224 GLN A N 1
ATOM 1683 C CA . GLN A 1 117 ? -45.240 -135.953 2.080 1.00 17.93 224 GLN A CA 1
ATOM 1684 C C . GLN A 1 117 ? -46.693 -135.734 2.469 1.00 21.09 224 GLN A C 1
ATOM 1685 O O . GLN A 1 117 ? -47.567 -136.279 1.772 1.00 20.34 224 GLN A O 1
ATOM 1699 N N . PRO A 1 118 ? -47.025 -135.028 3.553 1.00 17.54 225 PRO A N 1
ATOM 1700 C CA . PRO A 1 118 ? -48.445 -134.966 3.968 1.00 19.97 225 PRO A CA 1
ATOM 1701 C C . PRO A 1 118 ? -49.376 -134.384 2.928 1.00 21.38 225 PRO A C 1
ATOM 1702 O O . PRO A 1 118 ? -50.594 -134.658 2.953 1.00 21.64 225 PRO A O 1
ATOM 1713 N N . TRP A 1 119 ? -48.852 -133.556 2.030 1.00 16.76 226 TRP A N 1
ATOM 1714 C CA . TRP A 1 119 ? -49.695 -132.809 1.111 1.00 18.41 226 TRP A CA 1
ATOM 1715 C C . TRP A 1 119 ? -49.727 -133.396 -0.285 1.00 19.39 226 TRP A C 1
ATOM 1716 O O . TRP A 1 119 ? -50.409 -132.848 -1.153 1.00 19.14 226 TRP A O 1
ATOM 1737 N N . TYR A 1 120 ? -49.043 -134.509 -0.520 1.00 18.05 227 TYR A N 1
ATOM 1738 C CA . TYR A 1 120 ? -48.985 -135.107 -1.846 1.00 20.48 227 TYR A CA 1
ATOM 1739 C C . TYR A 1 120 ? -49.146 -136.614 -1.682 1.00 21.92 227 TYR A C 1
ATOM 1740 O O . TYR A 1 120 ? -48.345 -137.414 -2.146 1.00 25.50 227 TYR A O 1
ATOM 1758 N N . ASP A 1 121 ? -50.246 -136.994 -1.035 1.00 22.46 228 ASP A N 1
ATOM 1759 C CA . ASP A 1 121 ? -50.517 -138.371 -0.649 1.00 27.84 228 ASP A CA 1
ATOM 1760 C C . ASP A 1 121 ? -51.641 -139.008 -1.461 1.00 30.61 228 ASP A C 1
ATOM 1761 O O . ASP A 1 121 ? -52.277 -139.952 -0.986 1.00 30.04 228 ASP A O 1
ATOM 1770 N N . THR A 1 122 ? -51.927 -138.492 -2.650 1.00 25.27 229 THR A N 1
ATOM 1771 C CA . THR A 1 122 ? -52.837 -139.133 -3.587 1.00 23.65 229 THR A CA 1
ATOM 1772 C C . THR A 1 122 ? -52.311 -138.892 -4.986 1.00 18.40 229 THR A C 1
ATOM 1773 O O . THR A 1 122 ? -51.504 -137.981 -5.208 1.00 21.21 229 THR A O 1
ATOM 1784 N N . VAL A 1 123 ? -52.775 -139.718 -5.928 1.00 22.86 230 VAL A N 1
ATOM 1785 C CA . VAL A 1 123 ? -52.353 -139.557 -7.319 1.00 24.35 230 VAL A CA 1
ATOM 1786 C C . VAL A 1 123 ? -52.702 -138.170 -7.832 1.00 25.35 230 VAL A C 1
ATOM 1787 O O . VAL A 1 123 ? -51.899 -137.531 -8.522 1.00 22.41 230 VAL A O 1
ATOM 1800 N N . ASP A 1 124 ? -53.912 -137.690 -7.535 1.00 26.01 231 ASP A N 1
ATOM 1801 C CA . ASP A 1 124 ? -54.326 -136.388 -8.032 1.00 26.45 231 ASP A CA 1
ATOM 1802 C C . ASP A 1 124 ? -53.435 -135.283 -7.500 1.00 22.54 231 ASP A C 1
ATOM 1803 O O . ASP A 1 124 ? -53.072 -134.357 -8.231 1.00 25.48 231 ASP A O 1
ATOM 1812 N N . LYS A 1 125 ? -53.089 -135.345 -6.224 1.00 17.28 232 LYS A N 1
ATOM 1813 C CA . LYS A 1 125 ? -52.214 -134.335 -5.650 1.00 16.97 232 LYS A CA 1
ATOM 1814 C C . LYS A 1 125 ? -50.806 -134.453 -6.219 1.00 18.68 232 LYS A C 1
ATOM 1815 O O . LYS A 1 125 ? -50.160 -133.441 -6.526 1.00 18.77 232 LYS A O 1
ATOM 1834 N N . GLN A 1 126 ? -50.316 -135.691 -6.359 1.00 18.87 233 GLN A N 1
ATOM 1835 C CA . GLN A 1 126 ? -48.983 -135.911 -6.918 1.00 18.73 233 GLN A CA 1
ATOM 1836 C C . GLN A 1 126 ? -48.882 -135.412 -8.349 1.00 19.59 233 GLN A C 1
ATOM 1837 O O . GLN A 1 126 ? -47.821 -134.922 -8.778 1.00 21.24 233 GLN A O 1
ATOM 1851 N N . ALA A 1 127 ? -49.979 -135.478 -9.084 1.00 19.30 234 ALA A N 1
ATOM 1852 C CA . ALA A 1 127 ? -50.001 -135.057 -10.471 1.00 18.86 234 ALA A CA 1
ATOM 1853 C C . ALA A 1 127 ? -49.802 -133.563 -10.617 1.00 22.15 234 ALA A C 1
ATOM 1854 O O . ALA A 1 127 ? -49.459 -133.117 -11.713 1.00 25.59 234 ALA A O 1
ATOM 1861 N N . SER A 1 128 ? -50.041 -132.784 -9.556 1.00 18.68 235 SER A N 1
ATOM 1862 C CA . SER A 1 128 ? -49.818 -131.354 -9.621 1.00 16.10 235 SER A CA 1
ATOM 1863 C C . SER A 1 128 ? -48.355 -130.979 -9.581 1.00 17.29 235 SER A C 1
ATOM 1864 O O . SER A 1 128 ? -48.032 -129.821 -9.829 1.00 17.86 235 SER A O 1
ATOM 1872 N N . ILE A 1 129 ? -47.475 -131.906 -9.226 1.00 16.77 236 ILE A N 1
ATOM 1873 C CA . ILE A 1 129 ? -46.072 -131.584 -8.999 1.00 14.76 236 ILE A CA 1
ATOM 1874 C C . ILE A 1 129 ? -45.368 -131.516 -10.340 1.00 16.63 236 ILE A C 1
ATOM 1875 O O . ILE A 1 129 ? -45.435 -132.463 -11.126 1.00 19.77 236 ILE A O 1
ATOM 1891 N N . ALA A 1 130 ? -44.690 -130.410 -10.592 1.00 14.51 237 ALA A N 1
ATOM 1892 C CA . ALA A 1 130 ? -43.829 -130.283 -11.753 1.00 14.01 237 ALA A CA 1
ATOM 1893 C C . ALA A 1 130 ? -42.359 -130.396 -11.393 1.00 14.81 237 ALA A C 1
ATOM 1894 O O . ALA A 1 130 ? -41.534 -130.675 -12.269 1.00 17.80 237 ALA A O 1
ATOM 1901 N N . TYR A 1 131 ? -41.995 -130.171 -10.132 1.00 13.51 238 TYR A N 1
ATOM 1902 C CA . TYR A 1 131 ? -40.602 -130.163 -9.711 1.00 15.24 238 TYR A CA 1
ATOM 1903 C C . TYR A 1 131 ? -40.484 -130.731 -8.311 1.00 14.61 238 TYR A C 1
ATOM 1904 O O . TYR A 1 131 ? -41.245 -130.346 -7.417 1.00 15.11 238 TYR A O 1
ATOM 1922 N N . GLN A 1 132 ? -39.567 -131.669 -8.131 1.00 14.08 239 GLN A N 1
ATOM 1923 C CA . GLN A 1 132 ? -39.177 -132.173 -6.815 1.00 13.99 239 GLN A CA 1
ATOM 1924 C C . GLN A 1 132 ? -37.714 -131.797 -6.579 1.00 15.34 239 GLN A C 1
ATOM 1925 O O . GLN A 1 132 ? -36.863 -132.117 -7.409 1.00 17.28 239 GLN A O 1
ATOM 1939 N N . GLY A 1 133 ? -37.439 -131.100 -5.479 1.00 14.37 240 GLY A N 1
ATOM 1940 C CA . GLY A 1 133 ? -36.102 -130.728 -5.078 1.00 16.98 240 GLY A CA 1
ATOM 1941 C C . GLY A 1 133 ? -35.660 -131.488 -3.835 1.00 16.68 240 GLY A C 1
ATOM 1942 O O . GLY A 1 133 ? -36.423 -132.217 -3.201 1.00 17.26 240 GLY A O 1
ATOM 1946 N N . MET A 1 134 ? -34.417 -131.254 -3.451 1.00 14.89 241 MET A N 1
ATOM 1947 C CA . MET A 1 134 ? -33.865 -132.014 -2.342 1.00 15.30 241 MET A CA 1
ATOM 1948 C C . MET A 1 134 ? -34.119 -131.385 -0.981 1.00 16.14 241 MET A C 1
ATOM 1949 O O . MET A 1 134 ? -33.877 -132.041 0.039 1.00 19.65 241 MET A O 1
ATOM 1963 N N . ALA A 1 135 ? -34.578 -130.139 -0.941 1.00 14.62 242 ALA A N 1
ATOM 1964 C CA . ALA A 1 135 ? -34.821 -129.429 0.309 1.00 13.19 242 ALA A CA 1
ATOM 1965 C C . ALA A 1 135 ? -35.758 -128.280 0.017 1.00 14.83 242 ALA A C 1
ATOM 1966 O O . ALA A 1 135 ? -35.773 -127.756 -1.100 1.00 15.46 242 ALA A O 1
ATOM 1974 N N . MET A 1 136 ? -36.474 -127.824 1.058 1.00 14.74 243 MET A N 1
ATOM 1975 C CA . MET A 1 136 ? -37.361 -126.682 0.882 1.00 13.55 243 MET A CA 1
ATOM 1976 C C . MET A 1 136 ? -36.595 -125.442 0.450 1.00 15.61 243 MET A C 1
ATOM 1977 O O . MET A 1 136 ? -37.148 -124.596 -0.256 1.00 16.47 243 MET A O 1
ATOM 1991 N N . MET A 1 137 ? -35.362 -125.272 0.896 1.00 15.93 244 MET A N 1
ATOM 1992 C CA . MET A 1 137 ? -34.583 -124.120 0.447 1.00 16.88 244 MET A CA 1
ATOM 1993 C C . MET A 1 137 ? -34.402 -124.126 -1.065 1.00 19.03 244 MET A C 1
ATOM 1994 O O . MET A 1 137 ? -34.485 -123.081 -1.715 1.00 21.20 244 MET A O 1
ATOM 2008 N N . SER A 1 138 ? -34.205 -125.295 -1.655 1.00 16.66 245 SER A N 1
ATOM 2009 C CA . SER A 1 138 ? -34.140 -125.391 -3.111 1.00 13.18 245 SER A CA 1
ATOM 2010 C C . SER A 1 138 ? -35.496 -125.111 -3.736 1.00 19.09 245 SER A C 1
ATOM 2011 O O . SER A 1 138 ? -35.598 -124.399 -4.736 1.00 18.14 245 SER A O 1
ATOM 2019 N N . VAL A 1 139 ? -36.552 -125.681 -3.154 1.00 16.48 246 VAL A N 1
ATOM 2020 C CA . VAL A 1 139 ? -37.918 -125.450 -3.616 1.00 15.11 246 VAL A CA 1
ATOM 2021 C C . VAL A 1 139 ? -38.222 -123.964 -3.684 1.00 16.36 246 VAL A C 1
ATOM 2022 O O . VAL A 1 139 ? -38.733 -123.470 -4.695 1.00 19.58 246 VAL A O 1
ATOM 2035 N N . LEU A 1 140 ? -37.911 -123.211 -2.615 1.00 15.69 247 LEU A N 1
ATOM 2036 C CA . LEU A 1 140 ? -38.227 -121.781 -2.650 1.00 17.07 247 LEU A CA 1
ATOM 2037 C C . LEU A 1 140 ? -37.477 -121.058 -3.756 1.00 19.07 247 LEU A C 1
ATOM 2038 O O . LEU A 1 140 ? -38.024 -120.121 -4.361 1.00 18.18 247 LEU A O 1
ATOM 2054 N N . SER A 1 141 ? -36.244 -121.489 -4.058 1.00 18.80 248 SER A N 1
ATOM 2055 C CA . SER A 1 141 ? -35.490 -120.841 -5.135 1.00 18.36 248 SER A CA 1
ATOM 2056 C C . SER A 1 141 ? -36.188 -121.043 -6.474 1.00 21.23 248 SER A C 1
ATOM 2057 O O . SER A 1 141 ? -36.252 -120.129 -7.303 1.00 24.61 248 SER A O 1
ATOM 2065 N N . VAL A 1 142 ? -36.743 -122.226 -6.701 1.00 17.62 249 VAL A N 1
ATOM 2066 C CA . VAL A 1 142 ? -37.441 -122.493 -7.951 1.00 17.81 249 VAL A CA 1
ATOM 2067 C C . VAL A 1 142 ? -38.791 -121.768 -8.007 1.00 17.41 249 VAL A C 1
ATOM 2068 O O . VAL A 1 142 ? -39.167 -121.216 -9.053 1.00 19.72 249 VAL A O 1
ATOM 2081 N N . VAL A 1 143 ? -39.553 -121.772 -6.914 1.00 15.88 250 VAL A N 1
ATOM 2082 C CA . VAL A 1 143 ? -40.788 -120.988 -6.862 1.00 15.13 250 VAL A CA 1
ATOM 2083 C C . VAL A 1 143 ? -40.513 -119.541 -7.220 1.00 17.51 250 VAL A C 1
ATOM 2084 O O . VAL A 1 143 ? -41.257 -118.915 -7.984 1.00 17.41 250 VAL A O 1
ATOM 2097 N N . SER A 1 144 ? -39.440 -118.993 -6.670 1.00 17.58 251 SER A N 1
ATOM 2098 C CA . SER A 1 144 ? -39.071 -117.600 -6.917 1.00 18.54 251 SER A CA 1
ATOM 2099 C C . SER A 1 144 ? -38.959 -117.296 -8.397 1.00 18.09 251 SER A C 1
A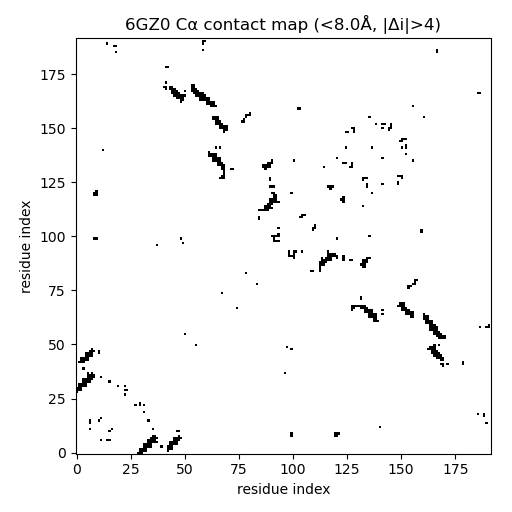TOM 2100 O O . SER A 1 144 ? -39.256 -116.178 -8.842 1.00 20.55 251 SER A O 1
ATOM 2108 N N . GLN A 1 145 ? -38.502 -118.266 -9.166 1.00 18.62 252 GLN A N 1
ATOM 2109 C CA . GLN A 1 145 ? -38.103 -118.079 -10.540 1.00 18.41 252 GLN A CA 1
ATOM 2110 C C . GLN A 1 145 ? -39.152 -118.535 -11.545 1.00 17.94 252 GLN A C 1
ATOM 2111 O O . GLN A 1 145 ? -38.918 -118.408 -12.750 1.00 19.70 252 GLN A O 1
ATOM 2125 N N . THR A 1 146 ? -40.265 -119.103 -11.090 1.00 17.80 253 THR A N 1
ATOM 2126 C CA . THR A 1 146 ? -41.237 -119.713 -11.965 1.00 15.91 253 THR A CA 1
ATOM 2127 C C . THR A 1 146 ? -42.644 -119.331 -11.511 1.00 16.90 253 THR A C 1
ATOM 2128 O O . THR A 1 146 ? -42.827 -118.504 -10.607 1.00 18.46 253 THR A O 1
ATOM 2139 N N . HIS A 1 147 ? -43.641 -119.954 -12.130 1.00 16.75 254 HIS A N 1
ATOM 2140 C CA . HIS A 1 147 ? -45.040 -119.850 -11.703 1.00 18.30 254 HIS A CA 1
ATOM 2141 C C . HIS A 1 147 ? -45.487 -120.989 -10.775 1.00 15.60 254 HIS A C 1
ATOM 2142 O O . HIS A 1 147 ? -46.687 -121.123 -10.487 1.00 17.27 254 HIS A O 1
ATOM 2156 N N . LEU A 1 148 ? -44.557 -121.806 -10.297 1.00 15.32 255 LEU A N 1
ATOM 2157 C CA . LEU A 1 148 ? -44.892 -122.885 -9.388 1.00 14.66 255 LEU A CA 1
ATOM 2158 C C . LEU A 1 148 ? -45.209 -122.357 -8.003 1.00 15.20 255 LEU A C 1
ATOM 2159 O O . LEU A 1 148 ? -44.722 -121.306 -7.585 1.00 17.46 255 LEU A O 1
ATOM 2175 N N . VAL A 1 149 ? -46.031 -123.127 -7.277 1.00 15.25 256 VAL A N 1
ATOM 2176 C CA . VAL A 1 149 ? -46.356 -122.842 -5.889 1.00 15.43 256 VAL A CA 1
ATOM 2177 C C . VAL A 1 149 ? -45.750 -123.925 -5.013 1.00 14.91 256 VAL A C 1
ATOM 2178 O O . VAL A 1 149 ? -45.423 -125.019 -5.464 1.00 15.52 256 VAL A O 1
ATOM 2191 N N . ALA A 1 150 ? -45.634 -123.626 -3.723 1.00 13.59 257 ALA A N 1
ATOM 2192 C CA . ALA A 1 150 ? -45.178 -124.631 -2.787 1.00 13.97 257 ALA A CA 1
ATOM 2193 C C . ALA A 1 150 ? -45.801 -124.396 -1.419 1.00 13.33 257 ALA A C 1
ATOM 2194 O O . ALA A 1 150 ? -46.339 -123.321 -1.127 1.00 15.43 257 ALA A O 1
ATOM 2201 N N . ILE A 1 151 ? -45.744 -125.451 -0.593 1.00 13.77 258 ILE A N 1
ATOM 2202 C CA . ILE A 1 151 ? -46.204 -125.436 0.793 1.00 13.76 258 ILE A CA 1
ATOM 2203 C C . ILE A 1 151 ? -44.965 -125.428 1.680 1.00 17.19 258 ILE A C 1
ATOM 2204 O O . ILE A 1 151 ? -44.081 -126.294 1.544 1.00 15.42 258 ILE A O 1
ATOM 2220 N N . ALA A 1 152 ? -44.879 -124.438 2.563 1.00 16.35 259 ALA A N 1
ATOM 2221 C CA . ALA A 1 152 ? -43.676 -124.205 3.349 1.00 15.23 259 ALA A CA 1
ATOM 2222 C C . ALA A 1 152 ? -44.0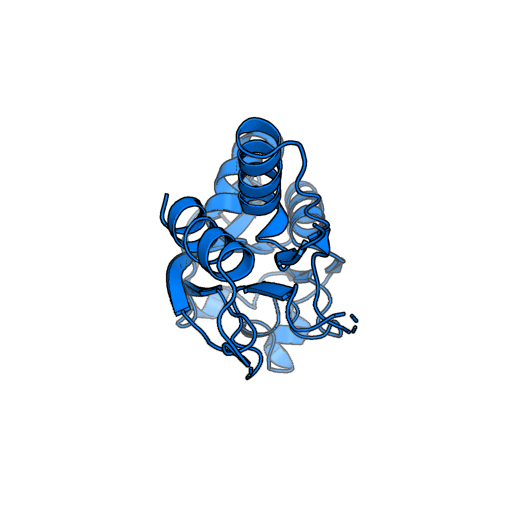37 -123.790 4.762 1.00 13.81 259 ALA A C 1
ATOM 2223 O O . ALA A 1 152 ? -45.129 -123.279 4.995 1.00 15.56 259 ALA A O 1
ATOM 2230 N N . PRO A 1 153 ? -43.124 -123.935 5.716 1.00 15.97 260 PRO A N 1
ATOM 2231 C CA . PRO A 1 153 ? -43.352 -123.297 7.023 1.00 16.64 260 PRO A CA 1
ATOM 2232 C C . PRO A 1 153 ? -43.397 -121.786 6.865 1.00 16.02 260 PRO A C 1
ATOM 2233 O O . PRO A 1 153 ? -42.593 -121.206 6.123 1.00 16.33 260 PRO A O 1
ATOM 2244 N N . ARG A 1 154 ? -44.299 -121.137 7.610 1.00 18.02 261 ARG A N 1
ATOM 2245 C CA . ARG A 1 154 ? -44.364 -119.675 7.552 1.00 18.55 261 ARG A CA 1
ATOM 2246 C C . ARG A 1 154 ? -43.018 -119.048 7.884 1.00 18.85 261 ARG A C 1
ATOM 2247 O O . ARG A 1 154 ? -42.603 -118.090 7.223 1.00 17.70 261 ARG A O 1
ATOM 2268 N N . TRP A 1 155 ? -42.306 -119.568 8.893 1.00 17.33 262 TRP A N 1
ATOM 2269 C CA . TRP A 1 155 ? -41.069 -118.904 9.309 1.00 18.63 262 TRP A CA 1
ATOM 2270 C C . TRP A 1 155 ? -40.047 -118.908 8.183 1.00 17.36 262 TRP A C 1
ATOM 2271 O O . TRP A 1 155 ? -39.302 -117.945 8.006 1.00 19.84 262 TRP A O 1
ATOM 2292 N N . LEU A 1 156 ? -40.018 -119.977 7.397 1.00 17.57 263 LEU A N 1
ATOM 2293 C CA . LEU A 1 156 ? -39.059 -120.101 6.318 1.00 17.33 263 LEU A CA 1
ATOM 2294 C C . LEU A 1 156 ? -39.442 -119.179 5.174 1.00 16.77 263 LEU A C 1
ATOM 2295 O O . LEU A 1 156 ? -38.608 -118.443 4.635 1.00 17.54 263 LEU A O 1
ATOM 2311 N N . ALA A 1 157 ? -40.711 -119.206 4.797 1.00 17.09 264 ALA A N 1
ATOM 2312 C CA . ALA A 1 157 ? -41.180 -118.353 3.717 1.00 19.23 264 ALA A CA 1
ATOM 2313 C C . ALA A 1 157 ? -40.953 -116.894 4.047 1.00 18.72 264 ALA A C 1
ATOM 2314 O O . ALA A 1 157 ? -40.535 -116.115 3.184 1.00 18.99 264 ALA A O 1
ATOM 2321 N N . GLU A 1 158 ? -41.204 -116.494 5.294 1.00 17.08 265 GLU A N 1
ATOM 2322 C CA . GLU A 1 158 ? -41.122 -115.081 5.641 1.00 19.15 265 GLU A CA 1
ATOM 2323 C C . GLU A 1 158 ? -39.683 -114.632 5.745 1.00 24.29 265 GLU A C 1
ATOM 2324 O O . GLU A 1 158 ? -39.373 -113.478 5.445 1.00 23.65 265 GLU A O 1
ATOM 2336 N N . GLU A 1 159 ? -38.779 -115.538 6.107 1.00 20.24 266 GLU A N 1
ATOM 2337 C CA . GLU A 1 159 ? -37.370 -115.184 6.096 1.00 21.05 266 GLU A CA 1
ATOM 2338 C C . GLU A 1 159 ? -36.876 -114.826 4.703 1.00 25.50 266 GLU A C 1
ATOM 2339 O O . GLU A 1 159 ? -36.029 -113.940 4.560 1.00 24.80 266 GLU A O 1
ATOM 2351 N N . PHE A 1 160 ? -37.330 -115.543 3.673 1.00 22.22 267 PHE A N 1
ATOM 2352 C CA . PHE A 1 160 ? -36.762 -115.410 2.334 1.00 24.06 267 PHE A CA 1
ATOM 2353 C C . PHE A 1 160 ? -37.684 -114.690 1.371 1.00 26.01 267 PHE A C 1
ATOM 2354 O O . PHE A 1 160 ? -37.301 -114.468 0.222 1.00 24.08 267 PHE A O 1
ATOM 2371 N N . ALA A 1 161 ? -38.833 -114.206 1.841 1.00 20.45 268 ALA A N 1
ATOM 2372 C CA . ALA A 1 161 ? -39.781 -113.555 0.941 1.00 23.11 268 ALA A CA 1
ATOM 2373 C C . ALA A 1 161 ? -39.183 -112.343 0.266 1.00 23.02 268 ALA A C 1
ATOM 2374 O O . ALA A 1 161 ? -39.456 -112.095 -0.913 1.00 27.69 268 ALA A O 1
ATOM 2381 N N . GLU A 1 162 ? -38.461 -111.507 1.019 1.00 22.43 269 GLU A N 1
ATOM 2382 C CA . GLU A 1 162 ? -37.910 -110.297 0.424 1.00 25.71 269 GLU A CA 1
ATOM 2383 C C . GLU A 1 162 ? -36.882 -110.627 -0.657 1.00 26.71 269 GLU A C 1
ATOM 2384 O O . GLU A 1 162 ? -36.978 -110.143 -1.788 1.00 26.34 269 GLU A O 1
ATOM 2396 N N . SER A 1 163 ? -35.896 -111.460 -0.337 1.00 26.62 270 SER A N 1
ATOM 2397 C CA . SER A 1 163 ? -34.813 -111.692 -1.296 1.00 32.59 270 SER A CA 1
ATOM 2398 C C . SER A 1 163 ? -35.245 -112.561 -2.476 1.00 22.87 270 SER A C 1
ATOM 2399 O O . SER A 1 163 ? -34.785 -112.335 -3.610 1.00 27.45 270 SER A O 1
ATOM 2407 N N . LEU A 1 164 ? -36.146 -113.505 -2.246 1.00 22.19 271 LEU A N 1
ATOM 2408 C CA . 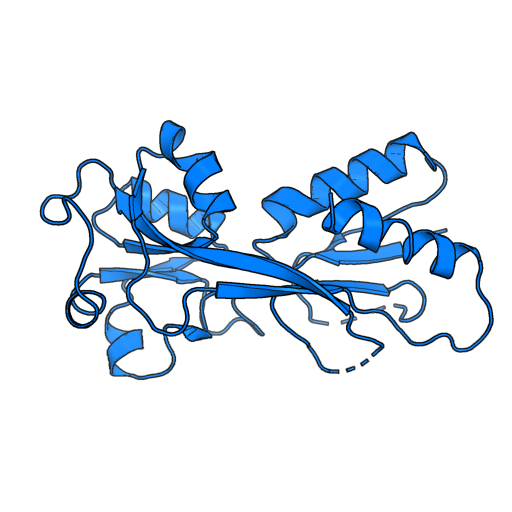LEU A 1 164 ? -36.685 -114.341 -3.311 1.00 26.29 271 LEU A CA 1
ATOM 2409 C C . LEU A 1 164 ? -37.964 -113.793 -3.932 1.00 27.86 271 LEU A C 1
ATOM 2410 O O . LEU A 1 164 ? -38.516 -114.428 -4.835 1.00 24.59 271 LEU A O 1
ATOM 2426 N N . GLU A 1 165 ? -38.438 -112.633 -3.490 1.00 23.06 272 GLU A N 1
ATOM 2427 C CA . GLU A 1 165 ? -39.620 -111.974 -4.059 1.00 25.33 272 GLU A CA 1
ATOM 2428 C C . GLU A 1 165 ? -40.797 -112.952 -4.100 1.00 21.51 272 GLU A C 1
ATOM 2429 O O . GLU A 1 165 ? -41.333 -113.297 -5.164 1.00 21.86 272 GLU A O 1
ATOM 2441 N N . LEU A 1 166 ? -41.176 -113.403 -2.901 1.00 20.36 273 LEU A N 1
ATOM 2442 C CA . LEU A 1 166 ? -42.271 -114.350 -2.699 1.00 18.98 273 LEU A CA 1
ATOM 2443 C C . LEU A 1 166 ? -43.484 -113.654 -2.100 1.00 23.44 273 LEU A C 1
ATOM 2444 O O . LEU A 1 166 ? -43.354 -112.720 -1.300 1.00 25.51 273 LEU A O 1
ATOM 2460 N N . GLN A 1 167 ? -44.670 -114.143 -2.457 1.00 18.28 274 GLN A N 1
ATOM 2461 C CA . GLN A 1 167 ? -45.867 -113.814 -1.699 1.00 19.56 274 GLN A CA 1
ATOM 2462 C C . GLN A 1 167 ? -46.163 -115.002 -0.793 1.00 16.35 274 GLN A C 1
ATOM 2463 O O . GLN A 1 167 ? -45.840 -116.152 -1.125 1.00 18.67 274 GLN A O 1
ATOM 2477 N N . VAL A 1 168 ? -46.666 -114.707 0.401 1.00 18.57 275 VAL A N 1
ATOM 2478 C CA . VAL A 1 168 ? -46.883 -115.699 1.449 1.00 18.41 275 VAL A CA 1
ATOM 2479 C C . VAL A 1 168 ? -48.360 -115.680 1.800 1.00 19.06 275 VAL A C 1
ATOM 2480 O O . VAL A 1 168 ? -48.876 -114.646 2.243 1.00 23.44 275 VAL A O 1
ATOM 2493 N N . LEU A 1 169 ? -49.042 -116.803 1.588 1.00 19.38 276 LEU A N 1
ATOM 2494 C CA . LEU A 1 169 ? -50.496 -116.829 1.698 1.00 20.99 276 LEU A CA 1
ATOM 2495 C C . LEU A 1 169 ? -50.948 -117.903 2.672 1.00 18.98 276 LEU A C 1
ATOM 2496 O O . LEU A 1 169 ? -50.260 -118.924 2.830 1.00 18.79 276 LEU A O 1
ATOM 2512 N N . PRO A 1 170 ? -52.099 -117.735 3.305 1.00 18.89 277 PRO A N 1
ATOM 2513 C CA . PRO A 1 170 ? -52.577 -118.809 4.182 1.00 20.08 277 PRO A CA 1
ATOM 2514 C C . PRO A 1 170 ? -52.794 -120.069 3.375 1.00 23.43 277 PRO A C 1
ATOM 2515 O O . PRO A 1 170 ? -53.088 -120.017 2.181 1.00 27.27 277 PRO A O 1
ATOM 2526 N N . LEU A 1 171 ? -52.649 -121.212 4.042 1.00 22.57 278 LEU A N 1
ATOM 2527 C CA . LEU A 1 171 ? -52.842 -122.490 3.379 1.00 23.91 278 LEU A CA 1
ATOM 2528 C C . LEU A 1 171 ? -54.242 -122.972 3.690 1.00 22.61 278 LEU A C 1
ATOM 2529 O O . LEU A 1 171 ? -54.528 -123.244 4.855 1.00 24.43 278 LEU A O 1
ATOM 2545 N N . PRO A 1 172 ? -55.164 -123.067 2.701 1.00 21.10 279 PRO A N 1
ATOM 2546 C CA . PRO A 1 172 ? -56.571 -123.369 3.002 1.00 20.94 279 PRO A CA 1
ATOM 2547 C C . PRO A 1 172 ? -56.857 -124.847 3.087 1.00 26.09 279 PRO A C 1
ATOM 2548 O O . PRO A 1 172 ? -57.962 -125.301 2.779 1.00 32.28 279 PRO A O 1
ATOM 2559 N N . LEU A 1 173 ? -55.857 -125.602 3.484 1.00 24.63 280 LEU A N 1
ATOM 2560 C CA . LEU A 1 173 ? -55.998 -127.033 3.663 1.00 27.06 280 LEU A CA 1
ATOM 2561 C C . LEU A 1 173 ? -56.161 -127.349 5.137 1.00 28.17 280 LEU A C 1
ATOM 2562 O O . LEU A 1 173 ? -55.791 -126.561 6.010 1.00 27.44 280 LEU A O 1
ATOM 2578 N N . LYS A 1 174 ? -56.710 -128.535 5.411 1.00 25.98 281 LYS A N 1
ATOM 2579 C CA . LYS A 1 174 ? -56.899 -128.941 6.796 1.00 25.92 281 LYS A CA 1
ATOM 2580 C C . LYS A 1 174 ? -55.563 -129.119 7.504 1.00 22.83 281 LYS A C 1
ATOM 2581 O O . LYS A 1 174 ? -55.416 -128.729 8.671 1.00 27.43 281 LYS A O 1
ATOM 2600 N N A GLN A 1 175 ? -54.576 -129.678 6.801 0.55 24.38 282 GLN A N 1
ATOM 2601 N N B GLN A 1 175 ? -54.589 -129.730 6.846 0.45 24.23 282 GLN A N 1
ATOM 2602 C CA A GLN A 1 175 ? -53.231 -129.888 7.332 0.55 20.61 282 GLN A CA 1
ATOM 2603 C CA B GLN A 1 175 ? -53.281 -129.878 7.471 0.45 20.10 282 GLN A CA 1
ATOM 2604 C C A GLN A 1 175 ? -52.425 -128.591 7.209 0.55 18.61 282 GLN A C 1
ATOM 2605 C C B GLN A 1 175 ? -52.513 -128.596 7.204 0.45 20.08 282 GLN A C 1
ATOM 2606 O O A GLN A 1 175 ? -51.527 -128.462 6.376 0.55 22.83 282 GLN A O 1
ATOM 2607 O O B GLN A 1 175 ? -51.778 -128.474 6.230 0.45 21.19 282 GLN A O 1
ATOM 2634 N N . ASN A 1 176 ? -52.715 -127.622 8.083 1.00 22.56 283 ASN A N 1
ATOM 2635 C CA . ASN A 1 176 ? -52.081 -126.312 7.973 1.00 19.58 283 ASN A CA 1
ATOM 2636 C C . ASN A 1 176 ? -51.060 -126.041 9.070 1.00 22.97 283 ASN A C 1
ATOM 2637 O O . ASN A 1 176 ? -50.686 -124.888 9.288 1.00 23.09 283 ASN A O 1
ATOM 2648 N N . SER A 1 177 ? -50.576 -127.083 9.736 1.00 22.35 284 SER A N 1
ATOM 2649 C CA . SER A 1 177 ? -49.589 -126.940 10.793 1.00 22.78 284 SER A CA 1
ATOM 2650 C C . SER A 1 177 ? -48.754 -128.215 10.801 1.00 21.10 284 SER A C 1
ATOM 2651 O O . SER A 1 177 ? -49.175 -129.261 10.292 1.00 25.99 284 SER A O 1
ATOM 2659 N N . ARG A 1 178 ? -47.561 -128.117 11.352 1.00 22.30 285 ARG A N 1
ATOM 2660 C CA . ARG A 1 178 ? -46.781 -129.291 11.720 1.00 21.33 285 ARG A CA 1
ATOM 2661 C C . ARG A 1 178 ? -46.285 -129.068 13.140 1.00 25.47 285 ARG A C 1
ATOM 2662 O O . ARG A 1 178 ? -46.004 -127.926 13.544 1.00 24.95 285 ARG A O 1
ATOM 2683 N N . THR A 1 179 ? -46.178 -130.150 13.893 1.00 23.29 286 THR A N 1
ATOM 2684 C CA . THR A 1 179 ? -45.682 -130.097 15.264 1.00 22.34 286 THR A CA 1
ATOM 2685 C C . THR A 1 179 ? -44.205 -130.478 15.289 1.00 20.54 286 THR A C 1
ATOM 2686 O O . THR A 1 179 ? -43.809 -131.464 14.665 1.00 21.36 286 THR A O 1
ATOM 2697 N N . CYS A 1 180 ? -43.397 -129.688 15.998 1.00 19.96 287 CYS A N 1
ATOM 2698 C CA . CYS A 1 180 ? -41.978 -129.970 16.184 1.00 19.30 287 CYS A CA 1
ATOM 2699 C C . CYS A 1 180 ? -41.795 -130.792 17.450 1.00 18.67 287 CYS A C 1
ATOM 2700 O O . CYS A 1 180 ? -42.254 -130.390 18.520 1.00 20.60 287 CYS A O 1
ATOM 2708 N N . TYR A 1 181 ? -41.081 -131.911 17.327 1.00 16.66 288 TYR A N 1
ATOM 2709 C CA . TYR A 1 181 ? -40.782 -132.823 18.417 1.00 20.29 288 TYR A CA 1
ATOM 2710 C C . TYR A 1 181 ? -39.280 -132.905 18.662 1.00 16.79 288 TYR A C 1
ATOM 2711 O O . TYR A 1 181 ? -38.488 -132.913 17.711 1.00 17.46 288 TYR A O 1
ATOM 2729 N N . LEU A 1 182 ? -38.924 -133.034 19.943 1.00 18.30 289 LEU A N 1
ATOM 2730 C CA . LEU A 1 182 ? -37.580 -133.392 20.381 1.00 18.18 289 LEU A CA 1
ATOM 2731 C C . LEU A 1 182 ? -37.623 -134.809 20.923 1.00 19.35 289 LEU A C 1
ATOM 2732 O O . LEU A 1 182 ? -38.458 -135.121 21.763 1.00 21.50 289 LEU A O 1
ATOM 2748 N N A SER A 1 183 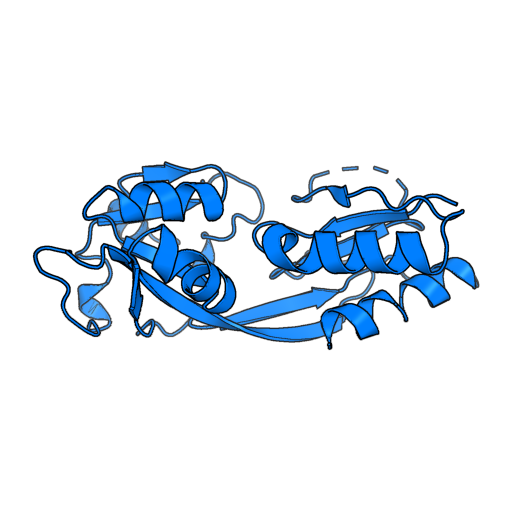? -36.682 -135.640 20.490 0.62 19.26 290 SER A N 1
ATOM 2749 N N B SER A 1 183 ? -36.715 -135.659 20.439 0.38 19.23 290 SER A N 1
ATOM 2750 C CA A SER A 1 183 ? -36.689 -137.059 20.815 0.62 21.00 290 SER A CA 1
ATOM 2751 C CA B SER A 1 183 ? -36.662 -137.062 20.833 0.38 21.25 290 SER A CA 1
ATOM 2752 C C A SER A 1 183 ? -35.278 -137.545 21.139 0.62 20.96 290 SER A C 1
ATOM 2753 C C B SER A 1 183 ? -35.244 -137.483 21.205 0.38 22.20 290 SER A C 1
ATOM 2754 O O A SER A 1 183 ? -34.311 -137.122 20.502 0.62 24.28 290 SER A O 1
ATOM 2755 O O B SER A 1 183 ? -34.254 -136.980 20.666 0.38 20.61 290 SER A O 1
ATOM 2770 N N . TRP A 1 184 ? -35.148 -138.413 22.150 1.00 25.51 291 TRP A N 1
ATOM 2771 C CA . TRP A 1 184 ? -33.843 -138.941 22.546 1.00 23.27 291 TRP A CA 1
ATOM 2772 C C . TRP A 1 184 ? -34.007 -140.345 23.102 1.00 35.40 291 TRP A C 1
ATOM 2773 O O . TRP A 1 184 ? -35.124 -140.831 23.266 1.00 32.98 291 TRP A O 1
ATOM 2794 N N . HIS A 1 185 ? -32.871 -141.004 23.353 1.00 34.25 292 HIS A N 1
ATOM 2795 C CA . HIS A 1 185 ? -32.878 -142.361 23.889 1.00 40.85 292 HIS A CA 1
ATOM 2796 C C . HIS A 1 185 ? -33.136 -142.337 25.379 1.00 32.08 292 HIS A C 1
ATOM 2797 O O . HIS A 1 185 ? -32.449 -141.628 26.129 1.00 35.59 292 HIS A O 1
ATOM 2811 N N . GLU A 1 186 ? -34.106 -143.140 25.822 1.00 39.45 293 GLU A N 1
ATOM 2812 C CA . GLU A 1 186 ? -34.464 -143.163 27.229 1.00 37.48 293 GLU A CA 1
ATOM 2813 C C . GLU A 1 186 ? -33.245 -143.463 28.082 1.00 53.28 293 GLU A C 1
ATOM 2814 O O . GLU A 1 186 ? -32.376 -144.250 27.702 1.00 42.19 293 GLU A O 1
ATOM 2826 N N . ALA A 1 187 ? -33.182 -142.814 29.239 1.00 74.20 294 ALA A N 1
ATOM 2827 C CA . ALA A 1 187 ? -32.049 -142.982 30.134 1.00 89.35 294 ALA A CA 1
ATOM 2828 C C . ALA A 1 187 ? -31.863 -144.454 30.468 1.00 89.26 294 ALA A C 1
ATOM 2829 O O . ALA A 1 187 ? -32.664 -145.035 31.207 1.00 96.06 294 ALA A O 1
ATOM 2836 N N . ALA A 1 188 ? -30.831 -145.071 29.899 1.00 85.77 295 ALA A N 1
ATOM 2837 C CA . ALA A 1 188 ? -30.393 -146.399 30.326 1.00 88.51 295 ALA A CA 1
ATOM 2838 C C . ALA A 1 188 ? -29.264 -146.256 31.349 1.00 84.00 295 ALA A C 1
ATOM 2839 O O . ALA A 1 188 ? -28.149 -146.749 31.179 1.00 77.69 295 ALA A O 1
ATOM 2846 N N . GLY A 1 189 ? -29.587 -145.546 32.429 1.00 85.78 296 GLY A N 1
ATOM 2847 C CA . GLY A 1 189 ? -28.602 -145.125 33.405 1.00 87.33 296 GLY A CA 1
ATOM 2848 C C . GLY A 1 189 ? -28.520 -143.613 33.516 1.00 89.89 296 GLY A C 1
ATOM 2849 O O . GLY A 1 189 ? -28.912 -142.894 32.590 1.00 86.10 296 GLY A O 1
ATOM 2853 N N . ARG A 1 190 ? -28.004 -143.120 34.640 1.00 94.67 297 ARG A N 1
ATOM 2854 C CA . ARG A 1 190 ? -27.932 -141.685 34.890 1.00 88.10 297 ARG A CA 1
ATOM 2855 C C . ARG A 1 190 ? -26.770 -141.067 34.116 1.00 75.33 297 ARG A C 1
ATOM 2856 O O . ARG A 1 190 ? -25.692 -141.658 34.007 1.00 73.38 297 ARG A O 1
ATOM 2877 N N . ASP A 1 191 ? -26.993 -139.862 33.576 1.00 61.39 298 ASP A N 1
ATOM 2878 C CA . ASP A 1 191 ? -26.025 -139.258 32.657 1.00 42.32 298 ASP A CA 1
ATOM 2879 C C . ASP A 1 191 ? -26.212 -137.740 32.686 1.00 41.76 298 ASP A C 1
ATOM 2880 O O . ASP A 1 191 ? -27.059 -137.205 31.965 1.00 39.27 298 ASP A O 1
ATOM 2889 N N . LYS A 1 192 ? -25.388 -137.062 33.487 1.00 44.44 299 LYS A N 1
ATOM 2890 C CA . LYS A 1 192 ? -25.548 -135.623 33.673 1.00 39.51 299 LYS A CA 1
ATOM 2891 C C . LYS A 1 192 ? -25.365 -134.865 32.363 1.00 34.98 299 LYS A C 1
ATOM 2892 O O . LYS A 1 192 ? -26.132 -133.946 32.063 1.00 37.13 299 LYS A O 1
ATOM 2911 N N . GLY A 1 193 ? -24.351 -135.222 31.573 1.00 41.83 300 GLY A N 1
ATOM 2912 C CA . GLY A 1 193 ? -24.150 -134.547 30.295 1.00 33.89 300 GLY A CA 1
ATOM 2913 C C . GLY A 1 193 ? -25.331 -134.715 29.358 1.00 29.66 300 GLY A C 1
ATOM 2914 O O . GLY A 1 193 ? -25.721 -133.779 28.646 1.00 30.13 300 GLY A O 1
ATOM 2918 N N . HIS A 1 194 ? -25.902 -135.915 29.320 1.00 32.45 301 HIS A N 1
ATOM 2919 C CA . HIS A 1 194 ? -27.074 -136.133 28.488 1.00 28.07 301 HIS A CA 1
ATOM 2920 C C . HIS A 1 194 ? -28.253 -135.315 28.992 1.00 24.70 301 HIS A C 1
ATOM 2921 O O . HIS A 1 194 ? -28.988 -134.721 28.206 1.00 22.84 301 HIS A O 1
ATOM 2936 N N . GLN A 1 195 ? -28.461 -135.285 30.301 1.00 25.44 302 GLN A N 1
ATOM 2937 C CA . GLN A 1 195 ? -29.558 -134.490 30.836 1.00 24.91 302 GLN A CA 1
ATOM 2938 C C . GLN A 1 195 ? -29.316 -133.015 30.619 1.00 27.61 302 GLN A C 1
ATOM 2939 O O . GLN A 1 195 ? -30.253 -132.265 30.343 1.00 23.07 302 GLN A O 1
ATOM 2953 N N . TRP A 1 196 ? -28.061 -132.582 30.716 1.00 25.08 303 TRP A N 1
ATOM 2954 C CA . TRP A 1 196 ? -27.744 -131.196 30.408 1.00 28.33 303 TRP A CA 1
ATOM 2955 C C . TRP A 1 196 ? -28.133 -130.858 28.973 1.00 23.36 303 TRP A C 1
ATOM 2956 O O . TRP A 1 196 ? -28.754 -129.818 28.714 1.00 25.35 303 TRP A O 1
ATOM 2977 N N . MET A 1 197 ? -27.817 -131.739 28.026 1.00 23.21 304 MET A N 1
ATOM 2978 C CA . MET A 1 197 ? -28.177 -131.464 26.638 1.00 21.14 304 MET A CA 1
ATOM 2979 C C . MET A 1 197 ? -29.690 -131.503 26.425 1.00 19.66 304 MET A C 1
ATOM 2980 O O . MET A 1 197 ? -30.229 -130.685 25.670 1.00 20.52 304 MET A O 1
ATOM 2994 N N . GLU A 1 198 ? -30.396 -132.432 27.088 1.00 21.04 305 GLU A N 1
ATOM 2995 C CA . GLU A 1 198 ? -31.861 -132.438 27.021 1.00 20.04 305 GLU A CA 1
ATOM 2996 C C . GLU A 1 198 ? -32.422 -131.082 27.441 1.00 21.82 305 GLU A C 1
ATOM 2997 O O . GLU A 1 198 ? -33.257 -130.499 26.743 1.00 20.32 305 GLU A O 1
ATOM 3009 N N A GLU A 1 199 ? -31.964 -130.565 28.583 0.58 21.17 306 GLU A N 1
ATOM 3010 N N B GLU A 1 199 ? -31.977 -130.587 28.605 0.42 21.40 306 GLU A N 1
ATOM 3011 C CA A GLU A 1 199 ? -32.474 -129.289 29.065 0.58 21.75 306 GLU A CA 1
ATOM 3012 C CA B GLU A 1 199 ? -32.395 -129.282 29.111 0.42 22.03 306 GLU A CA 1
ATOM 3013 C C A GLU A 1 199 ? -32.119 -128.161 28.109 0.58 21.50 306 GLU A C 1
ATOM 3014 C C B GLU A 1 199 ? -32.115 -128.187 28.100 0.42 21.48 306 GLU A C 1
ATOM 3015 O O A GLU A 1 199 ? -32.946 -127.277 27.856 0.58 22.44 306 GLU A O 1
ATOM 3016 O O B GLU A 1 199 ? -32.976 -127.346 27.816 0.42 21.97 306 GLU A O 1
ATOM 3039 N N . GLN A 1 200 ? -30.899 -128.185 27.549 1.00 21.48 307 GLN A N 1
ATOM 3040 C CA . GLN A 1 200 ? -30.485 -127.135 26.622 1.00 24.11 307 GLN A CA 1
ATOM 3041 C C . GLN A 1 200 ? -31.361 -127.124 25.381 1.00 20.42 307 GLN A C 1
ATOM 3042 O O . GLN A 1 200 ? -31.777 -126.065 24.912 1.00 23.38 307 GLN A O 1
ATOM 3056 N N . LEU A 1 201 ? -31.634 -128.301 24.817 1.00 19.07 308 LEU A N 1
ATOM 3057 C CA . LEU A 1 201 ? -32.365 -128.352 23.558 1.00 18.15 308 LEU A CA 1
ATOM 3058 C C . LEU A 1 201 ? -33.816 -127.925 23.734 1.00 18.94 308 LEU A C 1
ATOM 3059 O O . LEU A 1 201 ? -34.350 -127.208 22.882 1.00 21.42 308 LEU A O 1
ATOM 3075 N N . VAL A 1 202 ? -34.463 -128.322 24.830 1.00 18.38 309 VAL A N 1
ATOM 3076 C CA . VAL A 1 202 ? -35.816 -127.825 25.099 1.00 20.77 309 VAL A CA 1
ATOM 3077 C C . VAL A 1 202 ? -35.815 -126.305 25.169 1.00 22.04 309 VAL A C 1
ATOM 3078 O O . VAL A 1 202 ? -36.663 -125.643 24.560 1.00 23.03 309 VAL A O 1
ATOM 3091 N N . SER A 1 203 ? -34.854 -125.741 25.903 1.00 21.73 310 SER A N 1
ATOM 3092 C CA . SER A 1 203 ? -34.761 -124.297 26.092 1.00 26.90 310 SER A CA 1
ATOM 3093 C C . SER A 1 203 ? -34.539 -123.581 24.774 1.00 27.27 310 SER A C 1
ATOM 3094 O O . SER A 1 203 ? -35.197 -122.574 24.483 1.00 28.47 310 SER A O 1
ATOM 3102 N N . ILE A 1 204 ? -33.593 -124.075 23.968 1.00 22.71 311 ILE A N 1
ATOM 3103 C CA . ILE A 1 204 ? -33.287 -123.408 22.707 1.00 25.81 311 ILE A CA 1
ATOM 3104 C C . ILE A 1 204 ? -34.484 -123.489 21.770 1.00 27.46 311 ILE A C 1
ATOM 3105 O O . ILE A 1 204 ? -34.872 -122.491 21.147 1.00 31.04 311 ILE A O 1
ATOM 3121 N N . CYS A 1 205 ? -35.109 -124.670 21.668 1.00 30.29 312 CYS A N 1
ATOM 3122 C CA . CYS A 1 205 ? -36.262 -124.826 20.784 1.00 34.84 312 CYS A CA 1
ATOM 3123 C C . CYS A 1 205 ? -37.450 -123.978 21.235 1.00 39.28 312 CYS A C 1
ATOM 3124 O O . CYS A 1 205 ? -38.126 -123.366 20.403 1.00 53.90 312 CYS A O 1
ATOM 3132 N N . LYS A 1 206 ? -37.745 -123.957 22.543 1.00 36.64 313 LYS A N 1
ATOM 3133 C CA . LYS A 1 206 ? -38.873 -123.180 23.061 1.00 38.08 313 LYS A CA 1
ATOM 3134 C C . LYS A 1 206 ? -38.623 -121.677 22.979 1.00 51.61 313 LYS A C 1
ATOM 3135 O O . LYS A 1 206 ? -39.566 -120.894 23.119 1.00 51.17 313 LYS A O 1
ATOM 3154 N N . ARG A 1 207 ? -37.377 -121.258 22.786 1.00 40.95 314 ARG A N 1
ATOM 3155 C CA . ARG A 1 207 ? -37.053 -119.846 22.639 1.00 54.35 314 ARG A CA 1
ATOM 3156 C C . ARG A 1 207 ? -36.994 -119.472 21.161 1.00 49.85 314 ARG A C 1
ATOM 3157 O O . ARG A 1 207 ? -37.227 -118.317 20.804 1.00 64.61 314 ARG A O 1
#

GO terms:
  GO:0032993 protein-DNA complex (C, IPI)
  GO:0043565 sequence-specific DNA binding (F, IPI)
  GO:0006355 regulation of DNA-templated transcription (P, IMP)